Protein AF-A0A2A2JTV3-F1 (afdb_monomer)

InterPro domains:
  IPR005828 Major facilitator, sugar transporter-like [PF00083] (13-188)
  IPR020846 Major facilitator superfamily domain [PS50850] (1-181)
  IPR036259 MFS transporter superfamily [G3DSA:1.20.1250.20] (1-193)
  IPR036259 MFS transporter superfamily [SSF103473] (5-185)
  IPR045263 Glucose transporter GLUT [PTHR23503] (5-207)

Structure (mmCIF, N/CA/C/O backbone):
data_AF-A0A2A2JTV3-F1
#
_entry.id   AF-A0A2A2JTV3-F1
#
loop_
_atom_site.group_PDB
_atom_site.id
_atom_site.type_symbol
_atom_site.label_atom_id
_atom_site.label_alt_id
_atom_site.label_comp_id
_atom_site.label_asym_id
_atom_site.label_entity_id
_atom_site.label_seq_id
_atom_site.pdbx_PDB_ins_code
_atom_site.Cartn_x
_atom_site.Cartn_y
_atom_site.Cartn_z
_atom_site.occupancy
_atom_site.B_iso_or_equiv
_atom_site.auth_seq_id
_atom_site.auth_comp_id
_atom_site.auth_asym_id
_atom_site.auth_atom_id
_atom_site.pdbx_PDB_model_num
ATOM 1 N N . MET A 1 1 ? -4.886 -5.685 13.246 1.00 52.09 1 MET A N 1
ATOM 2 C CA . MET A 1 1 ? -5.508 -6.236 12.019 1.00 52.09 1 MET A CA 1
ATOM 3 C C . MET A 1 1 ? -5.409 -5.276 10.839 1.00 52.09 1 MET A C 1
ATOM 5 O O . MET A 1 1 ? -4.861 -5.674 9.825 1.00 52.09 1 MET A O 1
ATOM 9 N N . THR A 1 2 ? -5.840 -4.019 10.957 1.00 54.47 2 THR A N 1
ATOM 10 C CA . THR A 1 2 ? -5.788 -3.026 9.861 1.00 54.47 2 THR A CA 1
ATOM 11 C C . THR A 1 2 ? -4.372 -2.683 9.393 1.00 54.47 2 THR A C 1
ATOM 13 O O . THR A 1 2 ? -4.152 -2.481 8.206 1.00 54.47 2 THR A O 1
ATOM 16 N N . LEU A 1 3 ? -3.396 -2.697 10.306 1.00 59.09 3 LEU A N 1
ATOM 17 C CA . LEU A 1 3 ? -1.988 -2.433 9.990 1.00 59.09 3 LEU A CA 1
ATOM 18 C C . LEU A 1 3 ? -1.381 -3.454 9.016 1.00 59.09 3 LEU A C 1
ATOM 20 O O . LEU A 1 3 ? -0.527 -3.101 8.219 1.00 59.09 3 LEU A O 1
ATOM 24 N N . HIS A 1 4 ? -1.870 -4.697 8.974 1.00 60.06 4 HIS A N 1
ATOM 25 C CA . HIS A 1 4 ? -1.317 -5.659 8.018 1.00 60.06 4 HIS A CA 1
ATOM 26 C C . HIS A 1 4 ? -1.606 -5.294 6.550 1.00 60.06 4 HIS A C 1
ATOM 28 O O . HIS A 1 4 ? -0.873 -5.714 5.660 1.00 60.06 4 HIS A O 1
ATOM 34 N N . VAL A 1 5 ? -2.636 -4.483 6.284 1.00 59.53 5 VAL A N 1
ATOM 35 C CA . VAL A 1 5 ? -2.951 -3.999 4.929 1.00 59.53 5 VAL A CA 1
ATOM 36 C C . VAL A 1 5 ? -1.922 -2.965 4.455 1.00 59.53 5 VAL A C 1
ATOM 38 O O . VAL A 1 5 ? -1.716 -2.815 3.255 1.00 59.53 5 VAL A O 1
ATOM 41 N N . THR A 1 6 ? -1.234 -2.284 5.377 1.00 66.94 6 THR A N 1
ATOM 42 C CA . THR A 1 6 ? -0.212 -1.278 5.052 1.00 66.94 6 THR A CA 1
ATOM 43 C C . THR A 1 6 ? 1.193 -1.866 4.918 1.00 66.94 6 THR A C 1
ATOM 45 O O . THR A 1 6 ? 2.102 -1.173 4.466 1.00 66.94 6 THR A O 1
ATOM 48 N N . LEU A 1 7 ? 1.381 -3.154 5.234 1.00 70.31 7 LEU A N 1
ATOM 49 C CA . LEU A 1 7 ? 2.679 -3.838 5.141 1.00 70.31 7 LEU A CA 1
ATOM 50 C C . LEU A 1 7 ? 3.262 -3.824 3.729 1.00 70.31 7 LEU A C 1
ATOM 52 O O . LEU A 1 7 ? 4.476 -3.733 3.566 1.00 70.31 7 LEU A O 1
ATOM 56 N N . SER A 1 8 ? 2.403 -3.893 2.712 1.00 68.75 8 SER A N 1
ATOM 57 C CA . SER A 1 8 ? 2.809 -3.876 1.307 1.00 68.75 8 SER A CA 1
ATOM 58 C C . SER A 1 8 ? 3.329 -2.515 0.844 1.00 68.75 8 SER A C 1
ATOM 60 O O . SER A 1 8 ? 4.021 -2.455 -0.167 1.00 68.75 8 SER A O 1
ATOM 62 N N . LEU A 1 9 ? 3.060 -1.432 1.583 1.00 78.25 9 LEU A N 1
ATOM 63 C CA . LEU A 1 9 ? 3.454 -0.078 1.200 1.00 78.25 9 LEU A CA 1
ATOM 64 C C . LEU A 1 9 ? 4.974 0.074 1.119 1.00 78.25 9 LEU A C 1
ATOM 66 O O . LEU A 1 9 ? 5.491 0.508 0.096 1.00 78.25 9 LEU A O 1
ATOM 70 N N . TRP A 1 10 ? 5.682 -0.246 2.205 1.00 82.69 10 TRP A N 1
ATOM 71 C CA . TRP A 1 10 ? 7.110 0.053 2.323 1.00 82.69 10 TRP A CA 1
ATOM 72 C C . TRP A 1 10 ? 7.956 -0.664 1.266 1.00 82.69 10 TRP A C 1
ATOM 74 O O . TRP A 1 10 ? 8.719 0.019 0.582 1.00 82.69 10 TRP A O 1
ATOM 84 N N . PRO A 1 11 ? 7.797 -1.986 1.046 1.00 80.56 11 PRO A N 1
ATOM 85 C CA . PRO A 1 11 ? 8.539 -2.675 -0.004 1.00 80.56 11 PRO A CA 1
ATOM 86 C C . PRO A 1 11 ? 8.205 -2.131 -1.397 1.00 80.56 11 PRO A C 1
ATOM 88 O O . PRO A 1 11 ? 9.102 -1.958 -2.214 1.00 80.56 11 PRO A O 1
ATOM 91 N N . MET A 1 12 ? 6.931 -1.822 -1.664 1.00 82.50 12 MET A N 1
ATOM 92 C CA . MET A 1 12 ? 6.496 -1.305 -2.965 1.00 82.50 12 MET A CA 1
ATOM 93 C C . MET A 1 12 ? 7.005 0.111 -3.235 1.00 82.50 12 MET A C 1
ATOM 95 O O . MET A 1 12 ? 7.408 0.397 -4.355 1.00 82.50 12 MET A O 1
ATOM 99 N N . LEU A 1 13 ? 7.049 0.985 -2.226 1.00 85.62 13 LEU A N 1
ATOM 100 C CA . LEU A 1 13 ? 7.626 2.321 -2.363 1.00 85.62 13 LEU A CA 1
ATOM 101 C C . LEU A 1 13 ? 9.142 2.259 -2.567 1.00 85.62 13 LEU A C 1
ATOM 103 O O . LEU A 1 13 ? 9.643 2.879 -3.503 1.00 85.62 13 LEU A O 1
ATOM 107 N N . TYR A 1 14 ? 9.866 1.492 -1.743 1.00 85.75 14 TYR A N 1
ATOM 108 C CA . TYR A 1 14 ? 11.328 1.406 -1.832 1.00 85.75 14 TYR A CA 1
ATOM 109 C C . TYR A 1 14 ? 11.817 0.729 -3.111 1.00 85.75 14 TYR A C 1
ATOM 111 O O . TYR A 1 14 ? 12.822 1.156 -3.674 1.00 85.75 14 TYR A O 1
ATOM 119 N N . TYR A 1 15 ? 11.109 -0.295 -3.588 1.00 84.69 15 TYR A N 1
ATOM 120 C CA . TYR A 1 15 ? 11.485 -1.034 -4.794 1.00 84.69 15 TYR A CA 1
ATOM 121 C C . TYR A 1 15 ? 10.676 -0.641 -6.031 1.00 84.69 15 TYR A C 1
ATOM 123 O O . TYR A 1 15 ? 10.805 -1.298 -7.057 1.00 84.69 15 TYR A O 1
ATOM 131 N N . SER A 1 16 ? 9.885 0.435 -5.979 1.00 85.25 16 SER A N 1
ATOM 132 C CA . SER A 1 16 ? 9.085 0.926 -7.115 1.00 85.25 16 SER A CA 1
ATOM 133 C C . SER A 1 16 ? 9.918 1.090 -8.390 1.00 85.25 16 SER A C 1
ATOM 135 O O . SER A 1 16 ? 9.572 0.527 -9.428 1.00 85.25 16 SER A O 1
ATOM 137 N N . THR A 1 17 ? 11.059 1.779 -8.299 1.00 86.25 17 THR A N 1
ATOM 138 C CA . THR A 1 17 ? 11.982 1.971 -9.426 1.00 86.25 17 THR A CA 1
ATOM 139 C C . THR A 1 17 ? 12.556 0.646 -9.922 1.00 86.25 17 THR A C 1
ATOM 141 O O . THR A 1 17 ? 12.541 0.392 -11.120 1.00 86.25 17 THR A O 1
ATOM 144 N N . GLU A 1 18 ? 12.984 -0.240 -9.019 1.00 84.94 18 GLU A N 1
ATOM 145 C CA . GLU A 1 18 ? 13.521 -1.557 -9.388 1.00 84.94 18 GLU A CA 1
ATOM 146 C C . GLU A 1 18 ? 12.458 -2.421 -10.083 1.00 84.94 18 GLU A C 1
ATOM 148 O O . GLU A 1 18 ? 12.746 -3.077 -11.081 1.00 84.94 18 GLU A O 1
ATOM 153 N N . PHE A 1 19 ? 11.208 -2.393 -9.613 1.00 83.81 19 PHE A N 1
ATOM 154 C CA . PHE A 1 19 ? 10.103 -3.109 -10.246 1.00 83.81 19 PHE A CA 1
ATOM 155 C C . PHE A 1 19 ? 9.808 -2.593 -11.656 1.00 83.81 19 PHE A C 1
ATOM 157 O O . PHE A 1 19 ? 9.513 -3.397 -12.541 1.00 83.81 19 PHE A O 1
ATOM 164 N N . LEU A 1 20 ? 9.916 -1.282 -11.886 1.00 83.31 20 LEU A N 1
ATOM 165 C CA . LEU A 1 20 ? 9.772 -0.688 -13.216 1.00 83.31 20 LEU A CA 1
ATOM 166 C C . LEU A 1 20 ? 10.969 -1.024 -14.118 1.00 83.31 20 LEU A C 1
ATOM 168 O O . LEU A 1 20 ? 10.766 -1.440 -15.257 1.00 83.31 20 LEU A O 1
ATOM 172 N N . THR A 1 21 ? 12.202 -0.948 -13.614 1.00 84.19 21 THR A N 1
ATOM 173 C CA . THR A 1 21 ? 13.408 -1.348 -14.359 1.00 84.19 21 THR A CA 1
ATOM 174 C C . THR A 1 21 ? 13.345 -2.823 -14.771 1.00 84.19 21 THR A C 1
ATOM 176 O O . THR A 1 21 ? 13.632 -3.181 -15.913 1.00 84.19 21 THR A O 1
ATOM 179 N N . ARG A 1 22 ? 12.884 -3.699 -13.873 1.00 80.06 22 ARG A N 1
ATOM 180 C CA . ARG A 1 22 ? 12.659 -5.131 -14.146 1.00 80.06 22 ARG A CA 1
ATOM 181 C C . ARG A 1 22 ? 11.477 -5.388 -15.084 1.00 80.06 22 ARG A C 1
ATOM 183 O O . ARG A 1 22 ? 11.418 -6.441 -15.718 1.00 80.06 22 ARG A O 1
ATOM 190 N N . ALA A 1 23 ? 10.567 -4.425 -15.210 1.00 77.12 23 ALA A N 1
ATOM 191 C CA . ALA A 1 23 ? 9.534 -4.387 -16.239 1.00 77.12 23 ALA A CA 1
ATOM 192 C C . ALA A 1 23 ? 10.057 -3.860 -17.596 1.00 77.12 23 ALA A C 1
ATOM 194 O O . ALA A 1 23 ? 9.267 -3.448 -18.446 1.00 77.12 23 ALA A O 1
ATOM 195 N N . ASN A 1 24 ? 11.383 -3.875 -17.809 1.00 79.69 24 ASN A N 1
ATOM 196 C CA . ASN A 1 24 ? 12.039 -3.517 -19.069 1.00 79.69 24 ASN A CA 1
ATOM 197 C C . ASN A 1 24 ? 11.743 -2.060 -19.494 1.00 79.69 24 ASN A C 1
ATOM 199 O O . ASN A 1 24 ? 11.579 -1.737 -20.675 1.00 79.69 24 ASN A O 1
ATOM 203 N N . ILE A 1 25 ? 11.661 -1.184 -18.487 1.00 79.62 25 ILE A N 1
ATOM 204 C CA . ILE A 1 25 ? 11.611 0.276 -18.610 1.00 79.62 25 ILE A CA 1
ATOM 205 C C . ILE A 1 25 ? 13.027 0.811 -18.358 1.00 79.62 25 ILE A C 1
ATOM 207 O O . ILE A 1 25 ? 13.766 0.270 -17.536 1.00 79.62 25 ILE A O 1
ATOM 211 N N . SER A 1 26 ? 13.432 1.864 -19.073 1.00 86.00 26 SER A N 1
ATOM 212 C CA . SER A 1 26 ? 14.744 2.483 -18.853 1.00 86.00 26 SER A CA 1
ATOM 213 C C . SER A 1 26 ? 14.839 3.098 -17.453 1.00 86.00 26 SER A C 1
ATOM 215 O O . SER A 1 26 ? 13.852 3.624 -16.942 1.00 86.00 26 SER A O 1
ATOM 217 N N . ASN A 1 27 ? 16.030 3.076 -16.846 1.00 85.31 27 ASN A N 1
ATOM 218 C CA . ASN A 1 27 ? 16.236 3.591 -15.485 1.00 85.31 27 ASN A CA 1
ATOM 219 C C . ASN A 1 27 ? 15.792 5.054 -15.332 1.00 85.31 27 ASN A C 1
ATOM 221 O O . ASN A 1 27 ? 15.080 5.374 -14.387 1.00 85.31 27 ASN A O 1
ATOM 225 N N . GLU A 1 28 ? 16.108 5.917 -16.304 1.00 87.12 28 GLU A N 1
ATOM 226 C CA . GLU A 1 28 ? 15.680 7.325 -16.281 1.00 87.12 28 GLU A CA 1
ATOM 227 C C . GLU A 1 28 ? 14.151 7.469 -16.277 1.00 87.12 28 GLU A C 1
ATOM 229 O O . GLU A 1 28 ? 13.589 8.287 -15.549 1.00 87.12 28 GLU A O 1
ATOM 234 N N . THR A 1 29 ? 13.452 6.643 -17.064 1.00 85.38 29 THR A N 1
ATOM 235 C CA . THR A 1 29 ? 11.984 6.673 -17.103 1.00 85.38 29 THR A CA 1
ATOM 236 C C . THR A 1 29 ? 11.394 6.060 -15.835 1.00 85.38 29 THR A C 1
ATOM 238 O O . THR A 1 29 ? 10.410 6.576 -15.317 1.00 85.38 29 THR A O 1
ATOM 241 N N . ALA A 1 30 ? 11.993 4.996 -15.298 1.00 86.69 30 ALA A N 1
ATOM 242 C CA . ALA A 1 30 ? 11.557 4.365 -14.057 1.00 86.69 30 ALA A CA 1
ATOM 243 C C . ALA A 1 30 ? 11.646 5.334 -12.866 1.00 86.69 30 ALA A C 1
ATOM 245 O O . ALA A 1 30 ? 10.676 5.477 -12.125 1.00 86.69 30 ALA A O 1
ATOM 246 N N . GLU A 1 31 ? 12.759 6.058 -12.722 1.00 88.88 31 GLU A N 1
ATOM 247 C CA . GLU A 1 31 ? 12.941 7.069 -11.674 1.00 88.88 31 GLU A CA 1
ATOM 248 C C . GLU A 1 31 ? 11.937 8.219 -11.804 1.00 88.88 31 GLU A C 1
ATOM 250 O O . GLU A 1 31 ? 11.308 8.619 -10.818 1.00 88.88 31 GLU A O 1
ATOM 255 N N . LEU A 1 32 ? 11.728 8.717 -13.028 1.00 90.69 32 LEU A N 1
ATOM 256 C CA . LEU A 1 32 ? 10.738 9.758 -13.294 1.00 90.69 32 LEU A CA 1
ATOM 257 C C . LEU A 1 32 ? 9.329 9.298 -12.898 1.00 90.69 32 LEU A C 1
ATOM 259 O O . LEU A 1 32 ? 8.603 10.035 -12.233 1.00 90.69 32 LEU A O 1
ATOM 263 N N . MET A 1 33 ? 8.947 8.073 -13.264 1.00 89.19 33 MET A N 1
ATOM 264 C CA . MET A 1 33 ? 7.624 7.527 -12.957 1.00 89.19 33 MET A CA 1
ATOM 265 C C . MET A 1 33 ? 7.432 7.271 -11.459 1.00 89.19 33 MET A C 1
ATOM 267 O O . MET A 1 33 ? 6.353 7.553 -10.937 1.00 89.19 33 MET A O 1
ATOM 271 N N . SER A 1 34 ? 8.468 6.825 -10.742 1.00 88.62 34 SER A N 1
ATOM 272 C CA . SER A 1 34 ? 8.439 6.714 -9.277 1.00 88.62 34 SER A CA 1
ATOM 273 C C . SER A 1 34 ? 8.222 8.078 -8.609 1.00 88.62 34 SER A C 1
ATOM 275 O O . SER A 1 34 ? 7.397 8.202 -7.701 1.00 88.62 34 SER A O 1
ATOM 277 N N . ASN A 1 35 ? 8.881 9.133 -9.099 1.00 89.75 35 ASN A N 1
ATOM 278 C CA . ASN A 1 35 ? 8.676 10.497 -8.604 1.00 89.75 35 ASN A CA 1
ATOM 279 C C . ASN A 1 35 ? 7.256 11.009 -8.895 1.00 89.75 35 ASN A C 1
ATOM 281 O O . ASN A 1 35 ? 6.610 11.586 -8.017 1.00 89.75 35 ASN A O 1
ATOM 285 N N . VAL A 1 36 ? 6.739 10.755 -10.102 1.00 92.50 36 VAL A N 1
ATOM 286 C CA . VAL A 1 36 ? 5.358 11.095 -10.480 1.00 92.50 36 VAL A CA 1
ATOM 287 C C . VAL A 1 36 ? 4.359 10.371 -9.580 1.00 92.50 36 VAL A C 1
ATOM 289 O O . VAL A 1 36 ? 3.436 11.004 -9.070 1.00 92.50 36 VAL A O 1
ATOM 292 N N . MET A 1 37 ? 4.557 9.077 -9.321 1.00 91.25 37 MET A N 1
ATOM 293 C CA . MET A 1 37 ? 3.714 8.304 -8.408 1.00 91.25 37 MET A CA 1
ATOM 294 C C . MET A 1 37 ? 3.662 8.953 -7.021 1.00 91.25 37 MET A C 1
ATOM 296 O O . MET A 1 37 ? 2.569 9.127 -6.481 1.00 91.25 37 MET A O 1
ATOM 300 N N . LEU A 1 38 ? 4.806 9.338 -6.447 1.00 90.19 38 LEU A N 1
ATOM 301 C CA . LEU A 1 38 ? 4.863 9.985 -5.130 1.00 90.19 38 LEU A CA 1
ATOM 302 C C . LEU A 1 38 ? 4.138 11.336 -5.117 1.00 90.19 38 LEU A C 1
ATOM 304 O O . LEU A 1 38 ? 3.400 11.637 -4.175 1.00 90.19 38 LEU A O 1
ATOM 308 N N . PHE A 1 39 ? 4.297 12.132 -6.174 1.00 92.56 39 PHE A N 1
ATOM 309 C CA . PHE A 1 39 ? 3.633 13.427 -6.303 1.00 92.56 39 PHE A CA 1
ATOM 310 C C . PHE A 1 39 ? 2.108 13.276 -6.400 1.00 92.56 39 PHE A C 1
ATOM 312 O O . PHE A 1 39 ? 1.358 13.894 -5.641 1.00 92.56 39 PHE A O 1
ATOM 319 N N . VAL A 1 40 ? 1.645 12.381 -7.275 1.00 92.38 40 VAL A N 1
ATOM 320 C CA . VAL A 1 40 ? 0.223 12.070 -7.462 1.00 92.38 40 VAL A CA 1
ATOM 321 C C . VAL A 1 40 ? -0.381 11.484 -6.183 1.00 92.38 40 VAL A C 1
ATOM 323 O O . VAL A 1 40 ? -1.482 11.867 -5.785 1.00 92.38 40 VAL A O 1
ATOM 326 N N . SER A 1 41 ? 0.348 10.606 -5.494 1.00 89.50 41 SER A N 1
ATOM 327 C CA . SER A 1 41 ? -0.077 10.019 -4.218 1.00 89.50 41 SER A CA 1
ATOM 328 C C . SER A 1 41 ? -0.197 11.083 -3.125 1.00 89.50 41 SER A C 1
ATOM 330 O O . SER A 1 41 ? -1.148 11.056 -2.351 1.00 89.50 41 SER A O 1
ATOM 332 N N . SER A 1 42 ? 0.708 12.064 -3.091 1.00 89.94 42 SER A N 1
ATOM 333 C CA . SER A 1 42 ? 0.653 13.176 -2.132 1.00 89.94 42 SER A CA 1
ATOM 334 C C . SER A 1 42 ? -0.569 14.066 -2.363 1.00 89.94 42 SER A C 1
ATOM 336 O O . SER A 1 42 ? -1.294 14.386 -1.421 1.00 89.94 42 SER A O 1
ATOM 338 N N . PHE A 1 43 ? -0.853 14.409 -3.622 1.00 91.69 43 PHE A N 1
ATOM 339 C CA . PHE A 1 43 ? -2.053 15.168 -3.981 1.00 91.69 43 PHE A CA 1
ATOM 340 C C . PHE A 1 43 ? -3.339 14.383 -3.685 1.00 91.69 43 PHE A C 1
ATOM 342 O O . PHE A 1 43 ? -4.321 14.930 -3.184 1.00 91.69 43 PHE A O 1
ATOM 349 N N . SER A 1 44 ? -3.312 13.071 -3.918 1.00 88.62 44 SER A N 1
ATOM 350 C CA . SER A 1 44 ? -4.432 12.175 -3.624 1.00 88.62 44 SER A CA 1
ATOM 351 C C . SER A 1 44 ? -4.745 12.100 -2.130 1.00 88.62 44 SER A C 1
ATOM 353 O O . SER A 1 44 ? -5.913 12.000 -1.771 1.00 88.62 44 SER A O 1
ATOM 355 N N . THR A 1 45 ? -3.747 12.213 -1.249 1.00 87.69 45 THR A N 1
ATOM 356 C CA . THR A 1 45 ? -3.972 12.302 0.204 1.00 87.69 45 THR A CA 1
ATOM 357 C C . THR A 1 45 ? -4.741 13.570 0.585 1.00 87.69 45 THR A C 1
ATOM 359 O O . THR A 1 45 ? -5.632 13.514 1.433 1.00 87.69 45 THR A O 1
ATOM 362 N N . LEU A 1 46 ? -4.446 14.709 -0.059 1.00 88.88 46 LEU A N 1
ATOM 363 C CA . LEU A 1 46 ? -5.172 15.966 0.173 1.00 88.88 46 LEU A CA 1
ATOM 364 C C . LEU A 1 46 ? -6.643 15.838 -0.234 1.00 88.88 46 LEU A C 1
ATOM 366 O O . LEU A 1 46 ? -7.529 16.235 0.518 1.00 88.88 46 LEU A O 1
ATOM 370 N N . LEU A 1 47 ? -6.910 15.230 -1.392 1.00 86.56 47 LEU A N 1
ATOM 371 C CA . LEU A 1 47 ? -8.275 14.932 -1.835 1.00 86.56 47 LEU A CA 1
ATOM 372 C C . LEU A 1 47 ? -8.962 13.911 -0.918 1.00 86.56 47 LEU A C 1
ATOM 374 O O . LEU A 1 47 ? -10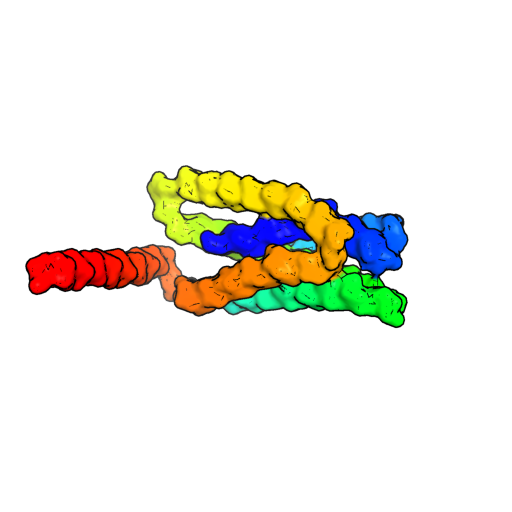.145 14.048 -0.605 1.00 86.56 47 LEU A O 1
ATOM 378 N N . GLY A 1 48 ? -8.207 12.914 -0.456 1.00 84.00 48 GLY A N 1
ATOM 379 C CA . GLY A 1 48 ? -8.662 11.884 0.468 1.00 84.00 48 GLY A CA 1
ATOM 380 C C . GLY A 1 48 ? -9.236 12.462 1.755 1.00 84.00 48 GLY A C 1
ATOM 381 O O . GLY A 1 48 ? -10.282 12.002 2.203 1.00 84.00 48 GLY A O 1
ATOM 382 N N . MET A 1 49 ? -8.631 13.525 2.294 1.00 82.88 49 MET A N 1
ATOM 383 C CA . MET A 1 49 ? -9.122 14.202 3.501 1.00 82.88 49 MET A CA 1
ATOM 384 C C . MET A 1 49 ? -10.595 14.628 3.372 1.00 82.88 49 MET A C 1
ATOM 386 O O . MET A 1 49 ? -11.394 14.323 4.252 1.00 82.88 49 MET A O 1
ATOM 390 N N . PHE A 1 50 ? -10.982 15.233 2.247 1.00 83.12 50 PHE A N 1
ATOM 391 C CA . PHE A 1 50 ? -12.368 15.659 2.004 1.00 83.12 50 PHE A CA 1
ATOM 392 C C . PHE A 1 50 ? -13.320 14.479 1.747 1.00 83.12 50 PHE A C 1
ATOM 394 O O . PHE A 1 50 ? -14.481 14.480 2.167 1.00 83.12 50 PHE A O 1
ATOM 401 N N . ILE A 1 51 ? -12.833 13.448 1.052 1.00 82.69 51 ILE A N 1
ATOM 402 C CA . ILE A 1 51 ? -13.621 12.257 0.701 1.00 82.69 51 ILE A CA 1
ATOM 403 C C . ILE A 1 51 ? -13.938 11.420 1.948 1.00 82.69 51 ILE A C 1
ATOM 405 O O . ILE A 1 51 ? -15.050 10.901 2.080 1.00 82.69 51 ILE A O 1
ATOM 409 N N . VAL A 1 52 ? -12.984 11.313 2.877 1.00 77.56 52 VAL A N 1
ATOM 410 C CA . VAL A 1 52 ? -13.116 10.555 4.131 1.00 77.56 52 VAL A CA 1
ATOM 411 C C . VAL A 1 52 ? -14.228 11.106 5.023 1.00 77.56 52 VAL A C 1
ATOM 413 O O . VAL A 1 52 ? -14.899 10.328 5.701 1.00 77.56 52 VAL A O 1
ATOM 416 N N . GLU A 1 53 ? -14.456 12.419 5.010 1.00 76.81 53 GLU A N 1
ATOM 417 C CA . GLU A 1 53 ? -15.536 13.050 5.779 1.00 76.81 53 GLU A CA 1
ATOM 418 C C . GLU A 1 53 ? -16.916 12.837 5.141 1.00 76.81 53 GLU A C 1
ATOM 420 O O . GLU A 1 53 ? -17.928 12.783 5.840 1.00 76.81 53 GLU A O 1
ATOM 425 N N . SER A 1 54 ? -16.961 12.665 3.818 1.00 76.62 54 SER A N 1
ATOM 426 C CA . SER A 1 54 ? -18.210 12.618 3.049 1.00 76.62 54 SER A CA 1
ATOM 427 C C . SER A 1 54 ? -18.777 11.203 2.868 1.00 76.62 54 SER A C 1
ATOM 429 O O . SER A 1 54 ? -19.985 11.039 2.676 1.00 76.62 54 SER A O 1
ATOM 431 N N . LEU A 1 55 ? -17.932 10.166 2.908 1.00 76.94 55 LEU A N 1
ATOM 432 C CA . LEU A 1 55 ? -18.321 8.781 2.619 1.00 76.94 55 LEU A CA 1
ATOM 433 C C . LEU A 1 55 ? -18.319 7.878 3.865 1.00 76.94 55 LEU A C 1
ATOM 435 O O . LEU A 1 55 ? -17.535 8.074 4.793 1.00 76.94 55 LEU A O 1
ATOM 439 N N . PRO A 1 56 ? -19.164 6.827 3.897 1.00 75.75 56 PRO A N 1
ATOM 440 C CA . PRO A 1 56 ? -19.117 5.842 4.968 1.00 75.75 56 PRO A CA 1
ATOM 441 C C . PRO A 1 56 ? -17.760 5.124 4.979 1.00 75.75 56 PRO A C 1
ATOM 443 O O . PRO A 1 56 ? -17.363 4.494 3.996 1.00 75.75 56 PRO A O 1
ATOM 446 N N . ARG A 1 57 ? -17.069 5.179 6.126 1.00 73.06 57 ARG A N 1
ATOM 447 C CA . ARG A 1 57 ? -15.698 4.666 6.318 1.00 73.06 57 ARG A CA 1
ATOM 448 C C . ARG A 1 57 ? -15.523 3.211 5.880 1.00 73.06 57 ARG A C 1
ATOM 450 O O . ARG A 1 57 ? -14.508 2.878 5.279 1.00 73.06 57 ARG A O 1
ATOM 457 N N . ARG A 1 58 ? -16.527 2.357 6.122 1.00 74.06 58 ARG A N 1
ATOM 458 C CA . ARG A 1 58 ? -16.532 0.944 5.700 1.00 74.06 58 ARG A CA 1
ATOM 459 C C . ARG A 1 58 ? -16.471 0.798 4.181 1.00 74.06 58 ARG A C 1
ATOM 461 O O . ARG A 1 58 ? -15.646 0.045 3.678 1.00 74.06 58 ARG A O 1
ATOM 468 N N . PHE A 1 59 ? -17.320 1.527 3.458 1.00 79.44 59 PHE A N 1
ATOM 469 C CA . PHE A 1 59 ? -17.343 1.491 1.996 1.00 79.44 59 PHE A CA 1
ATOM 470 C C . PHE A 1 59 ? -16.039 2.037 1.416 1.00 79.44 59 PHE A C 1
ATOM 472 O O . PHE A 1 59 ? -15.465 1.438 0.509 1.00 79.44 59 PHE A O 1
ATOM 479 N N . LEU A 1 60 ? -15.536 3.140 1.974 1.00 80.75 60 LEU A N 1
ATOM 480 C CA . LEU A 1 60 ? -14.309 3.773 1.508 1.00 80.75 60 LEU A CA 1
ATOM 481 C C . LEU A 1 60 ? -13.079 2.873 1.732 1.00 80.75 60 LEU A C 1
ATOM 483 O O . LEU A 1 60 ? -12.260 2.712 0.830 1.00 80.75 60 LEU A O 1
ATOM 487 N N . LEU A 1 61 ? -12.987 2.214 2.890 1.00 79.25 61 LEU A N 1
ATOM 488 C CA . LEU A 1 61 ? -11.917 1.259 3.185 1.00 79.25 61 LEU A CA 1
ATOM 489 C C . LEU A 1 61 ? -12.015 0.014 2.292 1.00 79.25 61 LEU A C 1
ATOM 491 O O . LEU A 1 61 ? -11.014 -0.395 1.714 1.00 79.25 61 LEU A O 1
ATOM 495 N N . LEU A 1 62 ? -13.208 -0.569 2.129 1.00 79.94 62 LEU A N 1
ATOM 496 C CA . LEU A 1 62 ? -13.382 -1.783 1.327 1.00 79.94 62 LEU A CA 1
ATOM 497 C C . LEU A 1 62 ? -13.116 -1.527 -0.164 1.00 79.94 62 LEU A C 1
ATOM 499 O O . LEU A 1 62 ? -12.409 -2.301 -0.802 1.00 79.94 62 LEU A O 1
ATOM 503 N N . SER A 1 63 ? -13.642 -0.428 -0.711 1.00 83.31 63 SER A N 1
ATOM 504 C CA . SER A 1 63 ? -13.439 -0.057 -2.117 1.00 83.31 63 SER A CA 1
ATOM 505 C C . SER A 1 63 ? -11.966 0.208 -2.420 1.00 83.31 63 SER A C 1
ATOM 507 O O . SER A 1 63 ? -11.423 -0.385 -3.348 1.00 83.31 63 SER A O 1
ATOM 509 N N . THR A 1 64 ? -11.284 1.017 -1.606 1.00 83.94 64 THR A N 1
ATOM 510 C CA . THR A 1 64 ? -9.855 1.296 -1.814 1.00 83.94 64 THR A CA 1
ATOM 511 C C . THR A 1 64 ? -8.971 0.077 -1.577 1.00 83.94 64 THR A C 1
ATOM 513 O O . THR A 1 64 ? -7.983 -0.087 -2.290 1.00 83.94 64 THR A O 1
ATOM 516 N N . ALA A 1 65 ? -9.339 -0.828 -0.664 1.00 81.50 65 ALA A N 1
ATOM 517 C CA . ALA A 1 65 ? -8.627 -2.090 -0.476 1.00 81.50 65 ALA A CA 1
ATOM 518 C C . ALA A 1 65 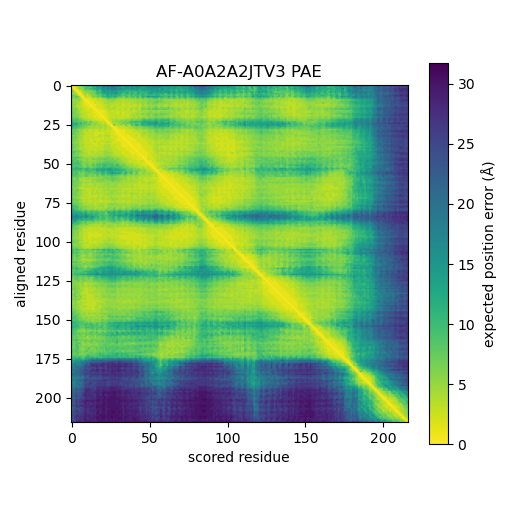? -8.750 -3.001 -1.706 1.00 81.50 65 ALA A C 1
ATOM 520 O O . ALA A 1 65 ? -7.750 -3.550 -2.165 1.00 81.50 65 ALA A O 1
ATOM 521 N N . VAL A 1 66 ? -9.954 -3.122 -2.279 1.00 85.12 66 VAL A N 1
ATOM 522 C CA . VAL A 1 66 ? -10.182 -3.894 -3.509 1.00 85.12 66 VAL A CA 1
ATOM 523 C C . VAL A 1 66 ? -9.392 -3.303 -4.673 1.00 85.12 66 VAL A C 1
ATOM 525 O O . VAL A 1 66 ? -8.700 -4.050 -5.361 1.00 85.12 66 VAL A O 1
ATOM 528 N N . VAL A 1 67 ? -9.425 -1.977 -4.854 1.00 87.19 67 VAL A N 1
ATOM 529 C CA . VAL A 1 67 ? -8.662 -1.305 -5.918 1.00 87.19 67 VAL A CA 1
ATOM 530 C C . VAL A 1 67 ? -7.156 -1.506 -5.728 1.00 87.19 67 VAL A C 1
ATOM 532 O O . VAL A 1 67 ? -6.440 -1.756 -6.699 1.00 87.19 67 VAL A O 1
ATOM 535 N N . ASN A 1 68 ? -6.660 -1.450 -4.490 1.00 85.56 68 ASN A N 1
ATOM 536 C CA . ASN A 1 68 ? -5.249 -1.683 -4.191 1.00 85.56 68 ASN A CA 1
ATOM 537 C C . ASN A 1 68 ? -4.826 -3.108 -4.591 1.00 85.56 68 ASN A C 1
ATOM 539 O O . ASN A 1 68 ? -3.894 -3.274 -5.377 1.00 85.56 68 ASN A O 1
ATOM 543 N N . VAL A 1 69 ? -5.577 -4.121 -4.146 1.00 84.38 69 VAL A N 1
ATOM 544 C CA . VAL A 1 69 ? -5.322 -5.530 -4.481 1.00 84.38 69 VAL A CA 1
ATOM 545 C C . VAL A 1 69 ? -5.401 -5.774 -5.985 1.00 84.38 69 VAL A C 1
ATOM 547 O O . VAL A 1 69 ? -4.512 -6.416 -6.546 1.00 84.38 69 VAL A O 1
ATOM 550 N N . SER A 1 70 ? -6.425 -5.239 -6.657 1.00 86.25 70 SER A N 1
ATOM 551 C CA . SER A 1 70 ? -6.546 -5.387 -8.107 1.00 86.25 70 SER A CA 1
ATOM 552 C C . SER A 1 70 ? -5.382 -4.727 -8.838 1.00 86.25 70 SER A C 1
ATOM 554 O O . SER A 1 70 ? -4.878 -5.294 -9.799 1.00 86.25 70 SER A O 1
ATOM 556 N N . SER A 1 71 ? -4.907 -3.571 -8.367 1.00 86.62 71 SER A N 1
ATOM 557 C CA . SER A 1 71 ? -3.792 -2.851 -8.996 1.00 86.62 71 SER A CA 1
ATOM 558 C C . SER A 1 71 ? -2.483 -3.634 -8.901 1.00 86.62 71 SER A C 1
ATOM 560 O O . SER A 1 71 ? -1.776 -3.756 -9.898 1.00 86.62 71 SER A O 1
ATOM 562 N N . VAL A 1 72 ? -2.187 -4.244 -7.747 1.00 84.50 72 VAL A N 1
ATOM 563 C CA . VAL A 1 72 ? -1.013 -5.125 -7.588 1.00 84.50 72 VAL A CA 1
ATOM 564 C C . VAL A 1 72 ? -1.129 -6.370 -8.470 1.00 84.50 72 VAL A C 1
ATOM 566 O O . VAL A 1 72 ? -0.149 -6.795 -9.082 1.00 84.50 72 VAL A O 1
ATOM 569 N N . LEU A 1 73 ? -2.330 -6.941 -8.574 1.00 86.12 73 LEU A N 1
ATOM 570 C CA . LEU A 1 73 ? -2.584 -8.096 -9.430 1.00 86.12 73 LEU A CA 1
ATOM 571 C C . LEU A 1 73 ? -2.378 -7.752 -10.912 1.00 86.12 73 LEU A C 1
ATOM 573 O O . LEU A 1 73 ? -1.672 -8.478 -11.608 1.00 86.12 73 LEU A O 1
ATOM 577 N N . PHE A 1 74 ? -2.913 -6.622 -11.382 1.00 86.62 74 PHE A N 1
ATOM 578 C CA . PHE A 1 74 ? -2.676 -6.132 -12.742 1.00 86.62 74 PHE A CA 1
ATOM 579 C C . PHE A 1 74 ? -1.197 -5.838 -12.994 1.00 86.62 74 PHE A C 1
ATOM 581 O O . PHE A 1 74 ? -0.679 -6.236 -14.034 1.00 86.62 74 PHE A O 1
ATOM 588 N N . PHE A 1 75 ? -0.498 -5.220 -12.038 1.00 85.69 75 PHE A N 1
ATOM 589 C CA . PHE A 1 75 ? 0.942 -4.988 -12.135 1.00 85.69 75 PHE A CA 1
ATOM 590 C C . PHE A 1 75 ? 1.713 -6.299 -12.333 1.00 85.69 75 PHE A C 1
ATOM 592 O O . PHE A 1 75 ? 2.523 -6.407 -13.250 1.00 85.69 75 PHE A O 1
ATOM 599 N N . SER A 1 76 ? 1.434 -7.317 -11.515 1.00 84.06 76 SER A N 1
ATOM 600 C CA . SER A 1 76 ? 2.103 -8.616 -11.620 1.00 84.06 76 SER A CA 1
ATOM 601 C C . SER A 1 76 ? 1.784 -9.335 -12.937 1.00 84.06 76 SER A C 1
ATOM 603 O O . SER A 1 76 ? 2.688 -9.889 -13.564 1.00 84.06 76 SER A O 1
ATOM 605 N N . LEU A 1 77 ? 0.532 -9.269 -13.410 1.00 83.00 77 LEU A N 1
ATOM 606 C CA . LEU A 1 77 ? 0.139 -9.826 -14.707 1.00 83.00 77 LEU A CA 1
ATOM 607 C C . LEU A 1 77 ? 0.856 -9.126 -15.866 1.00 83.00 77 LEU A C 1
ATOM 609 O O . LEU A 1 77 ? 1.448 -9.796 -16.710 1.00 83.00 77 LEU 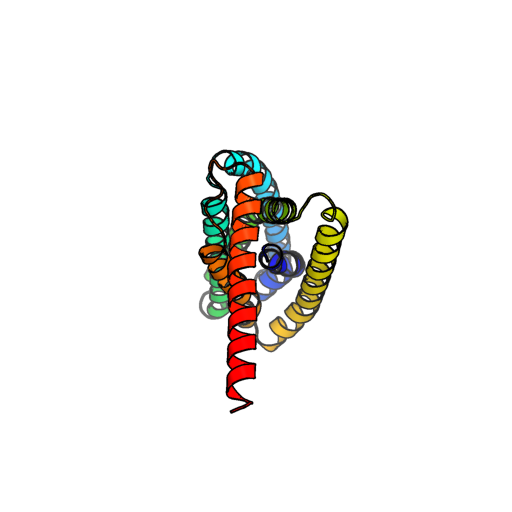A O 1
ATOM 613 N N . PHE A 1 78 ? 0.859 -7.792 -15.903 1.00 83.69 78 PHE A N 1
ATOM 614 C CA . PHE A 1 78 ? 1.553 -7.041 -16.950 1.00 83.69 78 PHE A CA 1
ATOM 615 C C . PHE A 1 78 ? 3.065 -7.277 -16.913 1.00 83.69 78 PHE A C 1
ATOM 617 O O . PHE A 1 78 ? 3.672 -7.495 -17.960 1.00 83.69 78 PHE A O 1
ATOM 624 N N . ALA A 1 79 ? 3.662 -7.357 -15.723 1.00 79.75 79 ALA A N 1
ATOM 625 C CA . ALA A 1 79 ? 5.074 -7.682 -15.550 1.00 79.75 79 ALA A CA 1
ATOM 626 C C . ALA A 1 79 ? 5.423 -9.138 -15.919 1.00 79.75 79 ALA A C 1
ATOM 628 O O . ALA A 1 79 ? 6.592 -9.434 -16.164 1.00 79.75 79 ALA A O 1
ATOM 629 N N . HIS A 1 80 ? 4.448 -10.050 -15.985 1.00 79.62 80 HIS A N 1
ATOM 630 C CA . HIS A 1 80 ? 4.645 -11.405 -16.506 1.00 79.62 80 HIS A CA 1
ATOM 631 C C . HIS A 1 80 ? 4.498 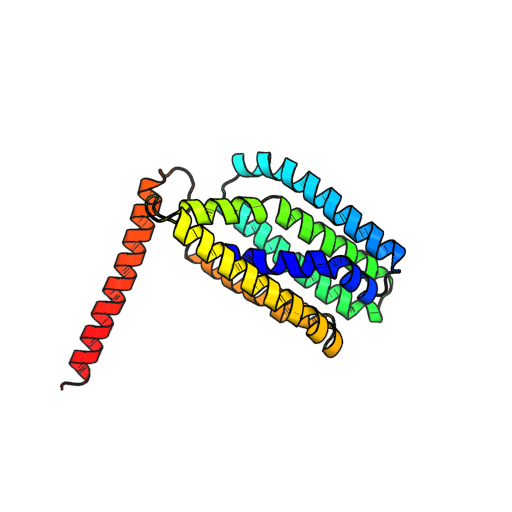-11.455 -18.035 1.00 79.62 80 HIS A C 1
ATOM 633 O O . HIS A 1 80 ? 5.350 -12.009 -18.727 1.00 79.62 80 HIS A O 1
ATOM 639 N N . PHE A 1 81 ? 3.450 -10.828 -18.576 1.00 77.50 81 PHE A N 1
ATOM 640 C CA . PHE A 1 81 ? 3.156 -10.829 -20.013 1.00 77.50 81 PHE A CA 1
ATOM 641 C C . PHE A 1 81 ? 3.996 -9.839 -20.833 1.00 77.50 81 PHE A C 1
ATOM 643 O O . PHE A 1 81 ? 3.975 -9.907 -22.062 1.00 77.50 81 PHE A O 1
ATOM 650 N N . GLN A 1 82 ? 4.778 -8.962 -20.195 1.00 69.62 82 GLN A N 1
ATOM 651 C CA . GLN A 1 82 ? 5.652 -7.993 -20.873 1.00 69.62 82 GLN A CA 1
ATOM 652 C C . GLN A 1 82 ? 6.610 -8.619 -21.899 1.00 69.62 82 GLN A C 1
ATOM 654 O O . GLN A 1 82 ? 6.989 -7.952 -22.854 1.00 69.62 82 GLN A O 1
ATOM 659 N N . TYR A 1 83 ? 7.003 -9.888 -21.721 1.00 65.25 83 TYR A N 1
ATOM 660 C CA . TYR A 1 83 ? 7.917 -10.566 -22.646 1.00 65.25 83 TYR A CA 1
ATOM 661 C C . TYR A 1 83 ? 7.249 -10.861 -23.994 1.00 65.25 83 TYR A C 1
ATOM 663 O O . TYR A 1 83 ? 7.920 -11.029 -25.006 1.00 65.25 83 TYR A O 1
ATOM 671 N N . LEU A 1 84 ? 5.916 -10.917 -24.008 1.00 63.91 84 LEU A N 1
ATOM 672 C CA . LEU A 1 84 ? 5.131 -11.165 -25.204 1.00 63.91 84 LEU A CA 1
ATOM 673 C C . LEU A 1 84 ? 4.855 -9.862 -25.973 1.00 63.91 84 LEU A C 1
ATOM 675 O O . LEU A 1 84 ? 4.894 -9.879 -27.201 1.00 63.91 84 LEU A O 1
ATOM 679 N N . TRP A 1 85 ? 4.521 -8.761 -25.285 1.00 69.81 85 TRP A N 1
ATOM 680 C CA . TRP A 1 85 ? 3.998 -7.528 -25.900 1.00 69.81 85 TRP A CA 1
ATOM 681 C C . TRP A 1 85 ? 4.619 -6.260 -25.268 1.00 69.81 85 TRP A C 1
ATOM 683 O O . TRP A 1 85 ? 4.307 -5.911 -24.129 1.00 69.81 85 TRP A O 1
ATOM 693 N N . ASP A 1 86 ? 5.420 -5.510 -26.039 1.00 69.56 86 ASP A N 1
ATOM 694 C CA . ASP A 1 86 ? 6.087 -4.257 -25.616 1.00 69.56 86 ASP A CA 1
ATOM 695 C C . ASP A 1 86 ? 5.163 -3.162 -25.024 1.00 69.56 86 ASP A C 1
ATOM 697 O O . ASP A 1 86 ? 5.570 -2.504 -24.061 1.00 69.56 86 ASP A O 1
ATOM 701 N N . PRO A 1 87 ? 3.915 -2.949 -25.501 1.00 76.56 87 PRO A N 1
ATOM 702 C CA . PRO A 1 87 ? 3.034 -1.916 -24.942 1.00 76.56 87 PRO A CA 1
ATOM 703 C C . PRO A 1 87 ? 2.594 -2.173 -23.493 1.00 76.56 87 PRO A C 1
ATOM 705 O O . PRO A 1 87 ? 2.134 -1.252 -22.818 1.00 76.56 87 PRO A O 1
ATOM 708 N N . LEU A 1 88 ? 2.731 -3.404 -22.984 1.00 77.44 88 LEU A N 1
ATOM 709 C CA . LEU A 1 88 ? 2.304 -3.757 -21.625 1.00 77.44 88 LEU A CA 1
ATOM 710 C C . LEU A 1 88 ? 3.135 -3.064 -20.535 1.00 77.44 88 LEU A C 1
ATOM 712 O O . LEU A 1 88 ? 2.660 -2.917 -19.408 1.00 77.44 88 LEU A O 1
ATOM 716 N N . LYS A 1 89 ? 4.321 -2.549 -20.878 1.00 77.12 89 LYS A N 1
ATOM 717 C CA . LYS A 1 89 ? 5.180 -1.753 -19.986 1.00 77.12 89 LYS A CA 1
ATOM 718 C C . LYS A 1 89 ? 4.466 -0.507 -19.454 1.00 77.12 89 LYS A C 1
ATOM 720 O O . LYS A 1 89 ? 4.584 -0.178 -18.275 1.00 77.12 89 LYS A O 1
ATOM 725 N N . TYR A 1 90 ? 3.655 0.147 -20.289 1.00 82.38 90 TYR A N 1
ATOM 726 C CA . TYR A 1 90 ? 2.841 1.294 -19.871 1.00 82.38 90 TYR A CA 1
ATOM 727 C C . TYR A 1 90 ? 1.723 0.887 -18.900 1.00 82.38 90 TYR A C 1
ATOM 729 O O . TYR A 1 90 ? 1.378 1.650 -17.999 1.00 82.38 90 TYR A O 1
ATOM 737 N N . GLY A 1 91 ? 1.203 -0.339 -19.028 1.00 84.12 91 GLY A N 1
ATOM 738 C CA . GLY A 1 91 ? 0.231 -0.909 -18.094 1.00 84.12 91 GLY A CA 1
ATOM 739 C C . GLY A 1 91 ? 0.798 -1.068 -16.681 1.00 84.12 91 GLY A C 1
ATOM 740 O O . GLY A 1 91 ? 0.111 -0.746 -15.712 1.00 84.12 91 GLY A O 1
ATOM 741 N N . CYS A 1 92 ? 2.066 -1.478 -16.554 1.00 83.94 92 CYS A N 1
ATOM 742 C CA . CYS A 1 92 ? 2.762 -1.555 -15.265 1.00 83.94 92 CYS A CA 1
ATOM 743 C C . CYS A 1 92 ? 2.848 -0.184 -14.576 1.00 83.94 92 CYS A C 1
ATOM 745 O O . CYS A 1 92 ? 2.561 -0.074 -13.385 1.00 83.94 92 CYS A O 1
ATOM 747 N N . ILE A 1 93 ? 3.186 0.869 -15.327 1.00 86.19 93 ILE A N 1
ATOM 748 C CA . ILE A 1 93 ? 3.281 2.240 -14.799 1.00 86.19 93 ILE A CA 1
ATOM 749 C C . ILE A 1 93 ? 1.919 2.702 -14.269 1.00 86.19 93 ILE A C 1
ATOM 751 O O . ILE A 1 93 ? 1.815 3.177 -13.139 1.00 86.19 93 ILE A O 1
ATOM 755 N N . ILE A 1 94 ? 0.861 2.525 -15.064 1.00 89.12 94 ILE A N 1
ATOM 756 C CA . ILE A 1 94 ? -0.495 2.944 -14.689 1.00 89.12 94 ILE A CA 1
ATOM 757 C C . ILE A 1 94 ? -0.972 2.182 -13.448 1.00 89.12 94 ILE A C 1
ATOM 759 O O . ILE A 1 94 ? -1.490 2.795 -12.515 1.00 89.12 94 ILE A O 1
ATOM 763 N N . ALA A 1 95 ? -0.759 0.864 -13.399 1.00 88.50 95 ALA A N 1
ATOM 764 C CA . ALA A 1 95 ? -1.136 0.043 -12.253 1.00 88.50 95 ALA A CA 1
ATOM 765 C C . ALA A 1 95 ? -0.426 0.492 -10.963 1.00 88.50 95 ALA A C 1
ATO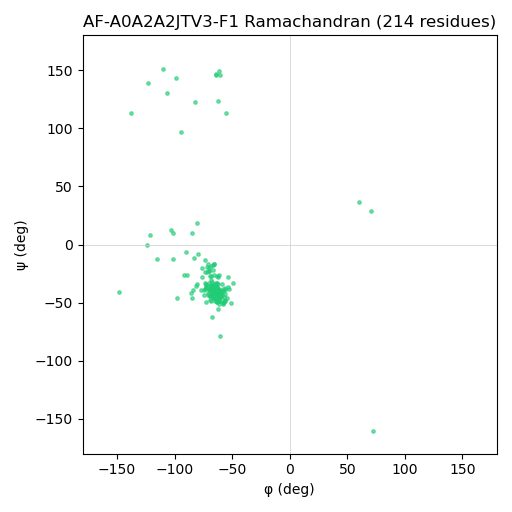M 767 O O . ALA A 1 95 ? -1.057 0.564 -9.908 1.00 88.50 95 ALA A O 1
ATOM 768 N N . LEU A 1 96 ? 0.857 0.858 -11.052 1.00 87.88 96 LEU A N 1
ATOM 769 C CA . LEU A 1 96 ? 1.634 1.343 -9.913 1.00 87.88 96 LEU A CA 1
ATOM 770 C C . LEU A 1 96 ? 1.142 2.717 -9.415 1.00 87.88 96 LEU A C 1
ATOM 772 O O . LEU A 1 96 ? 1.011 2.930 -8.209 1.00 87.88 96 LEU A O 1
ATOM 776 N N . ILE A 1 97 ? 0.791 3.630 -10.328 1.00 90.06 97 ILE A N 1
ATOM 777 C CA . ILE A 1 97 ? 0.225 4.941 -9.970 1.00 90.06 97 ILE A CA 1
ATOM 778 C C . ILE A 1 97 ? -1.149 4.782 -9.308 1.00 90.06 97 ILE A C 1
ATOM 780 O O . ILE A 1 97 ? -1.391 5.376 -8.257 1.00 90.06 97 ILE A O 1
ATOM 784 N N . ILE A 1 98 ? -2.038 3.956 -9.872 1.00 89.94 98 ILE A N 1
ATOM 785 C CA . ILE A 1 98 ? -3.372 3.698 -9.299 1.00 89.94 98 ILE A CA 1
ATOM 786 C C . ILE A 1 98 ? -3.249 3.056 -7.915 1.00 89.94 98 ILE A C 1
ATOM 788 O O . ILE A 1 98 ? -4.003 3.410 -7.002 1.00 89.94 98 ILE A O 1
ATOM 792 N N . TRP A 1 99 ? -2.284 2.151 -7.738 1.00 88.25 99 TRP A N 1
ATOM 793 C CA . TRP A 1 99 ? -1.979 1.559 -6.442 1.00 88.25 99 TRP A CA 1
ATOM 794 C C . TRP A 1 99 ? -1.617 2.632 -5.403 1.00 88.25 99 TRP A C 1
ATOM 796 O O 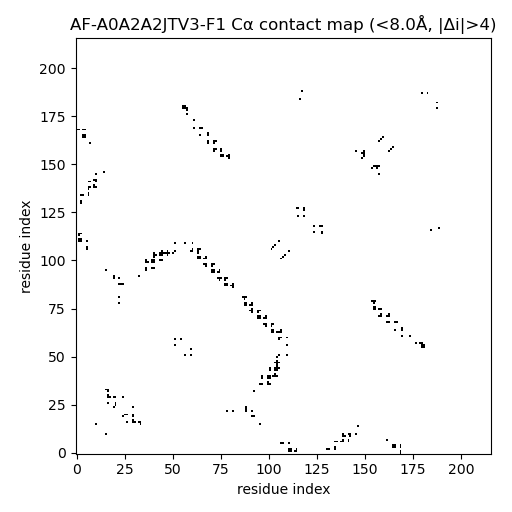. TRP A 1 99 ? -2.235 2.671 -4.334 1.00 88.25 99 TRP A O 1
ATOM 806 N N . GLY A 1 100 ? -0.696 3.543 -5.739 1.00 86.31 100 GLY A N 1
ATOM 807 C CA . GLY A 1 100 ? -0.284 4.646 -4.863 1.00 86.31 100 GLY A CA 1
ATOM 808 C C . GLY A 1 100 ? -1.432 5.608 -4.534 1.00 86.31 100 GLY A C 1
ATOM 809 O O . GLY A 1 100 ? -1.679 5.914 -3.367 1.00 86.31 100 GLY A O 1
ATOM 810 N N . MET A 1 101 ? -2.217 6.002 -5.542 1.00 88.94 101 MET A N 1
ATOM 811 C CA . MET A 1 101 ? -3.401 6.853 -5.366 1.00 88.94 101 MET A CA 1
ATOM 812 C C . MET A 1 101 ? -4.428 6.236 -4.418 1.00 88.94 101 MET A C 1
ATOM 814 O O . MET A 1 101 ? -4.875 6.876 -3.467 1.00 88.94 101 MET A O 1
ATOM 818 N N . SER A 1 102 ? -4.797 4.980 -4.665 1.00 86.25 102 SER A N 1
ATOM 819 C CA . SER A 1 102 ? -5.824 4.279 -3.887 1.00 86.25 102 SER A CA 1
ATOM 820 C C . SER A 1 102 ? -5.394 4.090 -2.437 1.00 86.25 102 SER A C 1
ATOM 822 O O . SER A 1 102 ? -6.211 4.199 -1.521 1.00 86.25 102 SER A O 1
ATOM 824 N N . TYR A 1 103 ? -4.097 3.851 -2.224 1.00 83.44 103 TYR A N 1
ATOM 825 C CA . TYR A 1 103 ? -3.518 3.789 -0.892 1.00 83.44 103 TYR A CA 1
ATOM 826 C C . TYR A 1 103 ? -3.615 5.140 -0.163 1.00 83.44 103 TYR A C 1
ATOM 828 O O . TYR A 1 103 ? -4.076 5.194 0.980 1.00 83.44 103 TYR A O 1
ATOM 836 N N . SER A 1 104 ? -3.236 6.229 -0.833 1.00 85.69 104 SER A N 1
ATOM 837 C CA . SER A 1 104 ? -3.227 7.582 -0.269 1.00 85.69 104 SER A CA 1
ATOM 838 C C . SER A 1 104 ? -4.609 8.148 0.058 1.00 85.69 104 SER A C 1
ATOM 840 O O . SER A 1 104 ? -4.752 8.855 1.053 1.00 85.69 104 SER A O 1
ATOM 842 N N . ILE A 1 105 ? -5.634 7.845 -0.747 1.00 83.50 105 ILE A N 1
ATOM 843 C CA . ILE A 1 105 ? -6.979 8.429 -0.581 1.00 83.50 105 ILE A CA 1
ATOM 844 C C . ILE A 1 105 ? -7.628 8.016 0.744 1.00 83.50 105 ILE A C 1
ATOM 846 O O . ILE A 1 105 ? -8.286 8.827 1.390 1.00 83.50 105 ILE A O 1
ATOM 850 N N . ALA A 1 106 ? -7.484 6.754 1.145 1.00 76.62 106 ALA A N 1
ATOM 851 C CA . ALA A 1 106 ? -8.263 6.216 2.258 1.00 76.62 106 ALA A CA 1
ATOM 852 C C . ALA A 1 106 ? -7.537 5.145 3.060 1.00 76.62 106 ALA A C 1
ATOM 854 O O . ALA A 1 106 ? -7.619 5.140 4.288 1.00 76.62 106 ALA A O 1
ATOM 855 N N . LEU A 1 107 ? -6.824 4.242 2.382 1.00 76.25 107 LEU A N 1
ATOM 856 C CA . LEU A 1 107 ? -6.219 3.079 3.026 1.00 76.25 107 LEU A CA 1
ATOM 857 C C . LEU A 1 107 ? -5.197 3.487 4.091 1.00 76.25 107 LEU A C 1
ATOM 859 O O . LEU A 1 107 ? -5.176 2.900 5.169 1.00 76.25 107 LEU A O 1
ATOM 863 N N . GLY A 1 108 ? -4.410 4.528 3.807 1.00 76.56 108 GLY A N 1
ATOM 864 C CA . GLY A 1 108 ? -3.476 5.136 4.745 1.00 76.56 108 GLY A CA 1
ATOM 865 C C . GLY A 1 108 ? -4.181 5.689 5.987 1.00 76.56 108 GLY A C 1
ATOM 866 O O . GLY A 1 108 ? -4.145 5.044 7.035 1.00 76.56 108 GLY A O 1
ATOM 867 N N . PRO A 1 109 ? -4.826 6.868 5.914 1.00 74.19 109 PRO A N 1
ATOM 868 C CA . PRO A 1 109 ? -5.336 7.559 7.099 1.00 74.19 109 PRO A CA 1
ATOM 869 C C . PRO A 1 109 ? -6.358 6.724 7.881 1.00 74.19 109 PRO A C 1
ATOM 871 O O . PRO A 1 109 ? -6.266 6.634 9.106 1.00 74.19 109 PRO A O 1
ATOM 874 N N . ILE A 1 110 ? -7.293 6.051 7.203 1.00 77.00 110 ILE A N 1
ATOM 875 C CA . ILE A 1 110 ? -8.371 5.318 7.880 1.00 77.00 110 ILE A CA 1
ATOM 876 C C . ILE A 1 110 ? -7.820 4.127 8.672 1.00 77.00 110 ILE A C 1
ATOM 878 O O . ILE A 1 110 ? -8.303 3.865 9.773 1.00 77.00 110 ILE A O 1
ATOM 882 N N . ALA A 1 111 ? -6.795 3.422 8.174 1.00 73.81 111 ALA A N 1
ATOM 883 C CA . ALA A 1 111 ? -6.212 2.292 8.899 1.00 73.81 111 ALA A CA 1
ATOM 884 C C . ALA A 1 111 ? -5.574 2.719 10.231 1.00 73.81 111 ALA A C 1
ATOM 886 O O . ALA A 1 111 ? -5.711 2.012 11.237 1.00 73.81 111 ALA A O 1
ATOM 887 N N . TRP A 1 112 ? -4.929 3.889 10.256 1.00 74.25 112 TRP A N 1
ATOM 888 C CA . TRP A 1 112 ? -4.353 4.462 11.474 1.00 74.25 112 TRP A CA 1
ATOM 889 C C . TRP A 1 112 ? -5.430 4.908 12.460 1.00 74.25 112 TRP A C 1
ATOM 891 O O . TRP A 1 112 ? -5.371 4.530 13.632 1.00 74.25 112 TRP A O 1
ATOM 901 N N . PHE A 1 113 ? -6.443 5.638 11.985 1.00 74.50 113 PHE A N 1
ATOM 902 C CA . PHE A 1 113 ? -7.542 6.098 12.837 1.00 74.50 113 PHE A CA 1
ATOM 903 C C . PHE A 1 113 ? -8.329 4.934 13.438 1.00 74.50 113 PHE A C 1
ATOM 905 O O . PHE A 1 113 ? -8.543 4.901 14.648 1.00 74.50 113 PHE A O 1
ATOM 912 N N . LEU A 1 114 ? -8.671 3.927 12.632 1.00 71.88 114 LEU A N 1
ATOM 913 C CA . LEU A 1 114 ? -9.411 2.760 13.105 1.00 71.88 114 LEU A CA 1
ATOM 914 C C . LEU A 1 114 ? -8.633 1.994 14.184 1.00 71.88 114 LEU A C 1
ATOM 916 O O . LEU A 1 114 ? -9.209 1.532 15.164 1.00 71.88 114 LEU A O 1
ATOM 920 N N . THR A 1 115 ? -7.310 1.888 14.039 1.00 69.69 115 THR A N 1
ATOM 921 C CA . THR A 1 115 ? -6.466 1.228 15.046 1.00 69.69 115 THR A CA 1
ATOM 922 C C . THR A 1 115 ? -6.473 1.990 16.375 1.00 69.69 115 THR A C 1
ATOM 924 O O . THR A 1 115 ? -6.490 1.363 17.430 1.00 69.69 115 THR A O 1
ATOM 927 N N . ALA A 1 116 ? -6.509 3.326 16.348 1.00 71.00 116 ALA A N 1
ATOM 928 C CA . ALA A 1 116 ? -6.592 4.146 17.557 1.00 71.00 116 ALA A CA 1
ATOM 929 C C . ALA A 1 116 ? -7.987 4.115 18.215 1.00 71.00 116 ALA A C 1
ATOM 931 O O . ALA A 1 116 ? -8.086 4.180 19.442 1.00 71.00 116 ALA A O 1
ATOM 932 N N . GLU A 1 117 ? -9.052 3.995 17.417 1.00 72.12 117 GLU A N 1
ATOM 933 C CA . GLU A 1 117 ? -10.442 3.907 17.889 1.00 72.12 117 GLU A CA 1
ATOM 934 C C . GLU A 1 117 ? -10.743 2.573 18.597 1.00 72.12 117 GLU A C 1
ATOM 936 O O . GLU A 1 117 ? -11.502 2.547 19.563 1.00 72.12 117 GLU A O 1
ATOM 941 N N . LEU A 1 118 ? -10.112 1.474 18.166 1.00 70.19 118 LEU A N 1
ATOM 942 C CA . LEU A 1 118 ? -10.336 0.126 18.709 1.00 70.19 118 LEU A CA 1
ATOM 943 C C . LEU A 1 118 ? -9.726 -0.113 20.099 1.00 70.19 118 LEU A C 1
ATOM 945 O O . LEU A 1 118 ? -10.032 -1.124 20.732 1.00 70.19 118 LEU A O 1
ATOM 949 N N . VAL A 1 119 ? -8.850 0.775 20.575 1.00 72.62 119 VAL A N 1
ATOM 950 C CA . VAL A 1 119 ? -8.103 0.571 21.822 1.00 72.62 119 VAL A CA 1
ATOM 951 C C . VAL A 1 119 ? -8.637 1.478 22.942 1.00 72.62 119 VAL A C 1
ATOM 953 O O . VAL A 1 119 ? -8.756 2.697 22.733 1.00 72.62 119 VAL A O 1
ATOM 956 N N . PRO A 1 120 ? -8.922 0.923 24.142 1.00 72.06 120 PRO A N 1
ATOM 957 C CA . PRO A 1 120 ? -9.370 1.702 25.294 1.00 72.06 120 PRO A CA 1
ATOM 958 C C . PRO A 1 120 ? -8.332 2.750 25.708 1.00 72.06 120 PRO A C 1
ATOM 960 O O . PRO A 1 120 ? -7.124 2.539 25.577 1.00 72.06 120 PRO A O 1
ATOM 963 N N . LEU A 1 121 ? -8.819 3.895 26.196 1.00 76.69 121 LEU A N 1
ATOM 964 C CA . LEU A 1 121 ? -8.015 5.099 26.450 1.00 76.69 121 LEU A CA 1
ATOM 965 C C . LEU A 1 121 ? -6.827 4.840 27.387 1.00 76.69 121 LEU A C 1
ATOM 967 O O . LEU A 1 121 ? -5.735 5.341 27.124 1.00 76.69 121 LEU A O 1
ATOM 971 N N . ASP A 1 122 ? -7.015 3.994 28.398 1.00 78.25 122 ASP A N 1
ATOM 972 C CA . ASP A 1 122 ? -6.041 3.776 29.474 1.00 78.25 122 ASP A CA 1
ATOM 973 C C . ASP A 1 122 ? -4.752 3.073 29.013 1.00 78.25 122 ASP A C 1
ATOM 975 O O . ASP A 1 122 ? -3.689 3.271 29.593 1.00 78.25 122 ASP A O 1
ATOM 979 N N . VAL A 1 123 ? -4.818 2.272 27.942 1.00 81.50 123 VAL A N 1
ATOM 980 C CA . VAL A 1 123 ? -3.674 1.495 27.410 1.00 81.50 123 VAL A CA 1
ATOM 981 C C . VAL A 1 123 ? -3.338 1.841 25.958 1.00 81.50 123 VAL A C 1
ATOM 983 O O . VAL A 1 123 ? -2.492 1.192 25.335 1.00 81.50 123 VAL A O 1
ATOM 986 N N . ARG A 1 124 ? -3.974 2.883 25.406 1.00 80.38 124 ARG A N 1
ATOM 987 C CA . ARG A 1 124 ? -3.877 3.251 23.987 1.00 80.38 124 ARG A CA 1
ATOM 988 C C . ARG A 1 124 ? -2.445 3.481 23.533 1.00 80.38 124 ARG A C 1
ATOM 990 O O . ARG A 1 124 ? -2.035 2.918 22.523 1.00 80.38 124 ARG A O 1
ATOM 997 N N . ALA A 1 125 ? -1.676 4.270 24.278 1.00 82.94 125 ALA A N 1
ATOM 998 C CA . ALA A 1 125 ? -0.308 4.606 23.892 1.00 82.94 125 ALA A CA 1
ATOM 999 C C . ALA A 1 125 ? 0.597 3.360 23.815 1.00 82.94 125 ALA A C 1
ATOM 1001 O O . ALA A 1 125 ? 1.327 3.183 22.837 1.00 82.94 125 ALA A O 1
ATOM 1002 N N . ALA A 1 126 ? 0.509 2.462 24.801 1.00 84.38 126 ALA A N 1
ATOM 1003 C CA . ALA A 1 126 ? 1.309 1.237 24.849 1.00 84.38 126 ALA A CA 1
ATOM 1004 C C . ALA A 1 126 ? 0.902 0.229 23.758 1.00 84.38 126 ALA A C 1
ATOM 1006 O O . ALA A 1 126 ? 1.751 -0.325 23.064 1.00 84.38 126 ALA A O 1
ATOM 1007 N N . ALA A 1 127 ? -0.399 0.025 23.548 1.00 82.00 127 ALA A N 1
ATOM 1008 C CA . ALA A 1 127 ? -0.887 -0.912 22.540 1.00 82.00 127 ALA A CA 1
ATOM 1009 C C . ALA A 1 127 ? -0.639 -0.421 21.102 1.00 82.00 127 ALA A C 1
ATOM 1011 O O . ALA A 1 127 ? -0.259 -1.217 20.240 1.00 82.00 127 ALA A O 1
ATOM 1012 N N . VAL A 1 128 ? -0.811 0.879 20.830 1.00 82.31 128 VAL A N 1
ATOM 1013 C CA . VAL A 1 128 ? -0.552 1.462 19.502 1.00 82.31 128 VAL A CA 1
ATOM 1014 C C . VAL A 1 128 ? 0.938 1.415 19.169 1.00 82.31 128 VAL A C 1
ATOM 1016 O O . VAL A 1 128 ? 1.293 1.014 18.064 1.00 82.31 128 VAL A O 1
ATOM 1019 N N . SER A 1 129 ? 1.816 1.758 20.116 1.00 84.56 129 SER A N 1
ATOM 1020 C CA . SER A 1 129 ? 3.271 1.708 19.904 1.00 84.56 129 SER A CA 1
ATOM 1021 C C . SER A 1 129 ? 3.788 0.283 19.689 1.00 84.56 129 SER A C 1
ATOM 1023 O O . SER A 1 129 ? 4.580 0.061 18.774 1.00 84.56 129 SER A O 1
ATOM 1025 N N . LEU A 1 130 ? 3.297 -0.702 20.450 1.00 85.56 130 LEU A N 1
ATOM 1026 C CA . LEU A 1 130 ? 3.646 -2.108 20.230 1.00 85.56 130 LEU A CA 1
ATOM 1027 C C . LEU A 1 130 ? 3.148 -2.606 18.867 1.00 85.56 130 LEU A C 1
ATOM 1029 O O . LEU A 1 130 ? 3.898 -3.238 18.126 1.00 85.56 130 LEU A O 1
ATOM 1033 N N . SER A 1 131 ? 1.905 -2.273 18.507 1.00 82.75 131 SER A N 1
ATOM 1034 C CA . SER A 1 131 ? 1.331 -2.628 17.203 1.00 82.75 131 SER A CA 1
ATOM 1035 C C . SER A 1 131 ? 2.123 -2.009 16.053 1.00 82.75 131 SER A C 1
ATOM 1037 O O . SER A 1 131 ? 2.376 -2.671 15.048 1.00 82.75 131 SER A O 1
ATOM 1039 N N . LEU A 1 132 ? 2.555 -0.758 16.217 1.00 83.38 132 LEU A N 1
ATOM 1040 C CA . LEU A 1 132 ? 3.412 -0.068 15.265 1.00 83.38 132 LEU A CA 1
ATOM 1041 C C . LEU A 1 132 ? 4.780 -0.743 15.147 1.00 83.38 132 LEU A C 1
ATOM 1043 O O . LEU A 1 132 ? 5.250 -0.970 14.037 1.00 83.38 132 LEU A O 1
ATOM 1047 N N . CYS A 1 133 ? 5.402 -1.095 16.271 1.00 85.75 133 CYS A N 1
ATOM 1048 C CA . CYS A 1 133 ? 6.690 -1.782 16.286 1.00 85.75 133 CYS A CA 1
ATOM 1049 C C . CYS A 1 133 ? 6.614 -3.112 15.521 1.00 85.75 133 CYS A C 1
ATOM 1051 O O . CYS A 1 133 ? 7.399 -3.344 14.606 1.00 85.75 133 CYS A O 1
ATOM 1053 N N . ILE A 1 134 ? 5.604 -3.938 15.811 1.00 85.12 134 ILE A N 1
ATOM 1054 C CA . ILE A 1 134 ? 5.373 -5.213 15.114 1.00 85.12 134 ILE A CA 1
ATOM 1055 C C . ILE A 1 134 ? 5.115 -4.985 13.619 1.00 85.12 134 ILE A C 1
ATOM 1057 O O . ILE A 1 134 ? 5.645 -5.717 12.780 1.00 85.12 134 ILE A O 1
ATOM 1061 N N . ASN A 1 135 ? 4.337 -3.956 13.274 1.00 83.62 135 ASN A N 1
ATOM 1062 C CA . ASN A 1 135 ? 4.060 -3.602 11.886 1.00 83.62 135 ASN A CA 1
ATOM 1063 C C . ASN A 1 135 ? 5.336 -3.223 11.129 1.00 83.62 135 ASN A C 1
ATOM 1065 O O . ASN A 1 135 ? 5.595 -3.748 10.049 1.00 83.62 135 ASN A O 1
ATOM 1069 N N . GLN A 1 136 ? 6.159 -2.348 11.707 1.00 85.00 136 GLN A N 1
ATOM 1070 C CA . GLN A 1 136 ? 7.397 -1.908 11.072 1.00 85.00 136 GLN A CA 1
ATOM 1071 C C . GLN A 1 136 ? 8.431 -3.032 10.996 1.00 85.00 136 GLN A C 1
ATOM 1073 O O . GLN A 1 136 ? 9.093 -3.162 9.973 1.00 85.00 136 GLN A O 1
ATOM 1078 N N . LEU A 1 137 ? 8.535 -3.886 12.018 1.00 86.88 137 LEU A N 1
ATOM 1079 C CA . LEU A 1 137 ? 9.399 -5.069 11.973 1.00 86.88 137 LEU A CA 1
ATOM 1080 C C . LEU A 1 137 ? 8.983 -6.025 10.852 1.00 86.88 137 LEU A C 1
ATOM 1082 O O . LEU A 1 137 ? 9.825 -6.485 10.086 1.00 86.88 137 LEU A O 1
ATOM 1086 N N . THR A 1 138 ? 7.683 -6.277 10.709 1.00 83.62 138 THR A N 1
ATOM 1087 C CA . THR A 1 138 ? 7.161 -7.138 9.641 1.00 83.62 138 THR A CA 1
ATOM 1088 C C . THR A 1 138 ? 7.396 -6.515 8.265 1.00 83.62 138 THR A C 1
ATOM 1090 O O . THR A 1 138 ? 7.831 -7.208 7.348 1.00 83.62 138 THR A O 1
ATOM 1093 N N . ALA A 1 139 ? 7.186 -5.203 8.122 1.00 83.75 139 ALA A N 1
ATOM 1094 C CA . ALA A 1 139 ? 7.472 -4.478 6.888 1.00 83.75 139 ALA A CA 1
ATOM 1095 C C . ALA A 1 139 ? 8.962 -4.539 6.510 1.00 83.75 139 ALA A C 1
ATOM 1097 O O . ALA A 1 139 ? 9.286 -4.760 5.346 1.00 83.75 139 ALA A O 1
ATOM 1098 N N . LEU A 1 140 ? 9.868 -4.411 7.486 1.00 85.56 140 LEU A N 1
ATOM 1099 C CA . LEU A 1 140 ? 11.308 -4.565 7.265 1.00 85.56 140 LEU A CA 1
ATOM 1100 C C . LEU A 1 140 ? 11.656 -5.971 6.775 1.00 85.56 140 LEU A C 1
ATOM 1102 O O . LEU A 1 140 ? 12.372 -6.106 5.784 1.00 85.56 140 LEU A O 1
ATOM 1106 N N . ILE A 1 141 ? 11.121 -7.011 7.421 1.00 86.75 141 ILE A N 1
ATOM 1107 C CA . ILE A 1 141 ? 11.312 -8.402 6.984 1.00 86.75 141 ILE A CA 1
ATOM 1108 C C . ILE A 1 141 ? 10.835 -8.565 5.537 1.00 86.75 141 ILE A C 1
ATOM 1110 O O . ILE A 1 141 ? 11.555 -9.122 4.710 1.00 86.75 141 ILE A O 1
ATOM 1114 N N . PHE A 1 142 ? 9.663 -8.023 5.202 1.00 83.00 142 PHE A N 1
ATOM 1115 C CA . PHE A 1 142 ? 9.144 -8.047 3.838 1.00 83.00 142 PHE A CA 1
ATOM 1116 C C . PHE A 1 142 ? 10.062 -7.327 2.849 1.00 83.00 142 PHE A C 1
ATOM 1118 O O . PHE A 1 142 ? 10.304 -7.875 1.778 1.00 83.00 142 PHE A O 1
ATOM 1125 N N . CYS A 1 143 ? 10.620 -6.159 3.184 1.00 84.00 143 CYS A N 1
ATOM 1126 C CA . CYS A 1 143 ? 11.591 -5.483 2.319 1.00 84.00 143 CYS A CA 1
ATOM 1127 C C . CYS A 1 143 ? 12.794 -6.392 2.012 1.00 84.00 143 CYS A C 1
ATOM 1129 O O . CYS A 1 143 ? 13.122 -6.601 0.845 1.00 84.00 143 CYS A O 1
ATOM 1131 N N . PHE A 1 144 ? 13.395 -7.005 3.037 1.00 85.31 144 PHE A N 1
ATOM 1132 C CA . PHE A 1 144 ? 14.547 -7.894 2.854 1.00 85.31 144 PHE A CA 1
ATOM 1133 C C . PHE A 1 144 ? 14.223 -9.162 2.059 1.00 85.31 144 PHE A C 1
ATOM 1135 O O . PHE A 1 144 ? 15.064 -9.633 1.299 1.00 85.31 144 PHE A O 1
ATOM 1142 N N . VAL A 1 145 ? 13.020 -9.715 2.218 1.00 85.50 145 VAL A N 1
ATOM 1143 C CA . VAL A 1 145 ? 12.595 -10.948 1.539 1.00 85.50 145 VAL A CA 1
ATOM 1144 C C . VAL A 1 145 ? 12.143 -10.683 0.100 1.00 85.50 145 VAL A C 1
ATOM 1146 O O . VAL A 1 145 ? 12.383 -11.512 -0.773 1.00 85.50 145 VAL A O 1
ATOM 1149 N N . THR A 1 146 ? 11.526 -9.532 -0.178 1.00 81.19 146 THR A N 1
ATOM 1150 C CA . THR A 1 146 ? 10.899 -9.239 -1.480 1.00 81.19 146 THR A CA 1
ATOM 1151 C C . THR A 1 146 ? 11.911 -9.237 -2.622 1.00 81.19 146 THR A C 1
ATOM 1153 O O . THR A 1 146 ? 11.679 -9.880 -3.642 1.00 81.19 146 THR A O 1
ATOM 1156 N N . LEU A 1 147 ? 13.044 -8.552 -2.458 1.00 79.50 147 LEU A N 1
ATOM 1157 C CA . LEU A 1 147 ? 14.046 -8.402 -3.515 1.00 79.50 147 LEU A CA 1
ATOM 1158 C C . LEU A 1 147 ? 14.702 -9.733 -3.963 1.00 79.50 147 LEU A C 1
ATOM 1160 O O . LEU A 1 147 ? 14.736 -9.987 -5.171 1.00 79.50 147 LEU A O 1
ATOM 1164 N N . PRO A 1 148 ? 15.187 -10.616 -3.060 1.00 81.88 148 PRO A N 1
ATOM 1165 C CA . PRO A 1 148 ? 15.750 -11.910 -3.455 1.00 81.88 148 PRO A CA 1
ATOM 1166 C C . PRO A 1 148 ? 14.695 -12.873 -4.011 1.00 81.88 148 PRO A C 1
ATOM 1168 O O . PRO A 1 148 ? 14.974 -13.618 -4.946 1.00 81.88 148 PRO A O 1
ATOM 1171 N N . LEU A 1 149 ? 13.463 -12.844 -3.496 1.00 79.75 149 LEU A N 1
ATOM 1172 C CA . LEU A 1 149 ? 12.377 -13.655 -4.053 1.00 79.75 149 LEU A CA 1
ATOM 1173 C C . LEU A 1 149 ? 11.994 -13.199 -5.466 1.00 79.75 149 LEU A C 1
ATOM 1175 O O . LEU A 1 149 ? 11.765 -14.029 -6.347 1.00 79.75 149 LEU A O 1
ATOM 1179 N N . TYR A 1 150 ? 11.968 -11.886 -5.690 1.00 78.56 150 TYR A N 1
ATOM 1180 C CA . TYR A 1 150 ? 11.700 -11.305 -6.998 1.00 78.56 150 TYR A CA 1
ATOM 1181 C C . TYR A 1 150 ? 12.812 -11.628 -8.008 1.00 78.56 150 TYR A C 1
ATOM 1183 O O . TYR A 1 150 ? 12.525 -11.839 -9.184 1.00 78.56 150 TYR A O 1
ATOM 1191 N N . SER A 1 151 ? 14.079 -11.720 -7.582 1.00 76.38 151 SER A N 1
ATOM 1192 C CA . SER A 1 151 ? 15.164 -12.145 -8.478 1.00 76.38 151 SER A CA 1
ATOM 1193 C C . SER A 1 151 ? 15.125 -13.636 -8.816 1.00 76.38 151 SER A C 1
ATOM 1195 O O . SER A 1 151 ? 15.443 -13.992 -9.947 1.00 76.38 151 SER A O 1
ATOM 1197 N N . ALA A 1 152 ? 14.708 -14.492 -7.878 1.00 78.25 152 ALA A N 1
ATOM 1198 C CA . ALA A 1 152 ? 14.689 -15.941 -8.070 1.00 78.25 152 ALA A CA 1
ATOM 1199 C C . ALA A 1 152 ? 13.511 -16.436 -8.928 1.00 78.25 152 ALA A C 1
ATOM 1201 O O . ALA A 1 152 ? 13.679 -17.339 -9.742 1.00 78.25 152 ALA A O 1
ATOM 1202 N N . PHE A 1 153 ? 12.322 -15.856 -8.754 1.00 72.56 153 PHE A N 1
ATOM 1203 C CA . PHE A 1 153 ? 11.077 -16.355 -9.359 1.00 72.56 153 PHE A CA 1
ATOM 1204 C C . PHE A 1 153 ? 10.345 -15.311 -10.223 1.00 72.56 153 PHE A C 1
ATOM 1206 O O . PHE A 1 153 ? 9.292 -15.600 -10.796 1.00 72.56 153 PHE A O 1
ATOM 1213 N N . GLY A 1 154 ? 10.883 -14.093 -10.326 1.00 73.00 154 GLY A N 1
ATOM 1214 C CA . GLY A 1 154 ? 10.311 -13.015 -11.128 1.00 73.00 154 GLY A CA 1
ATOM 1215 C C . GLY A 1 154 ? 9.028 -12.410 -10.545 1.00 73.00 154 GLY A C 1
ATOM 1216 O O . GLY A 1 154 ? 8.702 -12.548 -9.364 1.00 73.00 154 GLY A O 1
ATOM 1217 N N . ALA A 1 155 ? 8.270 -11.727 -11.407 1.00 70.00 155 ALA A N 1
ATOM 1218 C CA . ALA A 1 155 ? 7.115 -10.915 -11.018 1.00 70.00 155 ALA A CA 1
ATOM 1219 C C . ALA A 1 155 ? 5.930 -11.697 -10.424 1.00 70.00 155 ALA A C 1
ATOM 1221 O O . ALA A 1 155 ? 5.079 -11.097 -9.764 1.00 70.00 155 ALA A O 1
ATOM 1222 N N . LEU A 1 156 ? 5.876 -13.020 -10.615 1.00 70.19 156 LEU A N 1
ATOM 1223 C CA . LEU A 1 156 ? 4.797 -13.867 -10.099 1.00 70.19 156 LEU A CA 1
ATOM 1224 C C . LEU A 1 156 ? 4.829 -14.009 -8.575 1.00 70.19 156 LEU A C 1
ATOM 1226 O O . LEU A 1 156 ? 3.785 -14.252 -7.977 1.00 70.19 156 LEU A O 1
ATOM 1230 N N . VAL A 1 157 ? 5.982 -13.803 -7.925 1.00 74.38 157 VAL A N 1
ATOM 1231 C CA . VAL A 1 157 ? 6.069 -13.859 -6.455 1.00 74.38 157 VAL A CA 1
ATOM 1232 C C . VAL A 1 157 ? 5.407 -12.665 -5.777 1.00 74.38 157 VAL A C 1
ATOM 1234 O O . VAL A 1 157 ? 4.977 -12.773 -4.628 1.00 74.38 157 VAL A O 1
ATOM 1237 N N . LEU A 1 158 ? 5.198 -11.563 -6.499 1.00 71.81 158 LEU A N 1
ATOM 1238 C CA . LEU A 1 158 ? 4.414 -10.449 -5.972 1.00 71.81 158 LEU A CA 1
ATOM 1239 C C . LEU A 1 158 ? 2.965 -10.864 -5.661 1.00 71.81 158 LEU A 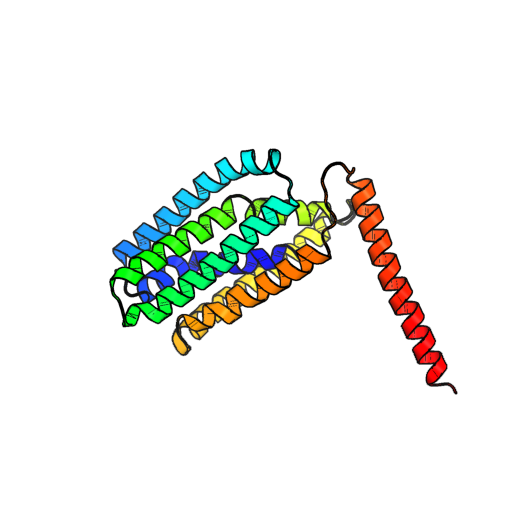C 1
ATOM 1241 O O . LEU A 1 158 ? 2.358 -10.299 -4.757 1.00 71.81 158 LEU A O 1
ATOM 1245 N N . ILE A 1 159 ? 2.423 -11.882 -6.340 1.00 71.06 159 ILE A N 1
ATOM 1246 C CA . ILE A 1 159 ? 1.049 -12.357 -6.126 1.00 71.06 159 ILE A CA 1
ATOM 1247 C C . ILE A 1 159 ? 0.885 -13.005 -4.740 1.00 71.06 159 ILE A C 1
ATOM 1249 O O . ILE A 1 159 ? 0.141 -12.467 -3.921 1.00 71.06 159 ILE A O 1
ATOM 1253 N N . PRO A 1 160 ? 1.564 -14.113 -4.388 1.00 69.94 160 PRO A N 1
ATOM 1254 C CA . PRO A 1 160 ? 1.392 -14.707 -3.067 1.00 69.94 160 PRO A CA 1
ATOM 1255 C C . PRO A 1 160 ? 1.844 -13.780 -1.932 1.00 69.94 160 PRO A C 1
ATOM 1257 O O . PRO A 1 160 ? 1.308 -13.870 -0.832 1.00 69.94 160 PRO A O 1
ATOM 1260 N N . LEU A 1 161 ? 2.792 -12.875 -2.191 1.00 72.69 161 LEU A N 1
ATOM 1261 C CA . LEU A 1 161 ? 3.381 -12.024 -1.162 1.00 72.69 161 LEU A CA 1
ATOM 1262 C C . LEU A 1 161 ? 2.545 -10.762 -0.881 1.00 72.69 161 LEU A C 1
ATOM 1264 O O . LEU A 1 161 ? 2.383 -10.387 0.277 1.00 72.69 161 LEU A O 1
ATOM 1268 N N . PHE A 1 162 ? 1.965 -10.136 -1.911 1.00 73.25 162 PHE A N 1
ATOM 1269 C CA . PHE A 1 162 ? 1.236 -8.868 -1.781 1.00 73.25 162 PHE A CA 1
ATOM 1270 C C . PHE A 1 162 ? -0.264 -8.949 -2.093 1.00 73.25 162 PHE A C 1
ATOM 1272 O O . PHE A 1 162 ? -0.983 -8.014 -1.759 1.00 73.25 162 PHE A O 1
ATOM 1279 N N . VAL A 1 163 ? -0.770 -10.039 -2.682 1.00 74.81 163 VAL A N 1
ATOM 1280 C CA . VAL A 1 163 ? -2.211 -10.215 -2.965 1.00 74.81 163 VAL A CA 1
ATOM 1281 C C . VAL A 1 163 ? -2.882 -11.068 -1.886 1.00 74.81 163 VAL A C 1
ATOM 1283 O O . VAL A 1 163 ? -3.926 -10.678 -1.367 1.00 74.81 163 VAL A O 1
ATOM 1286 N N . LEU A 1 164 ? -2.287 -12.200 -1.487 1.00 74.88 164 LEU A N 1
ATOM 1287 C CA . LEU A 1 164 ? -2.923 -13.116 -0.525 1.00 74.88 164 LEU A CA 1
ATOM 1288 C C . LEU A 1 164 ?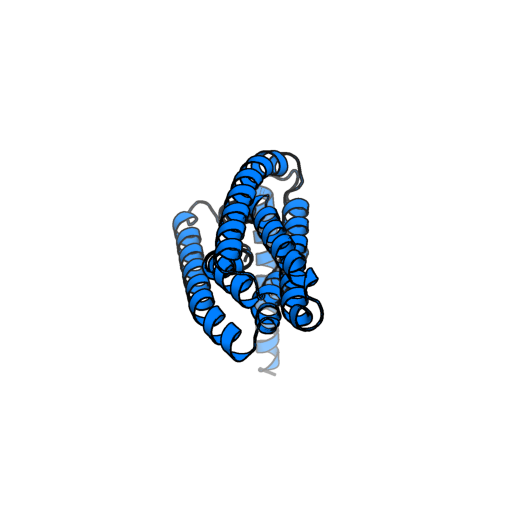 -3.169 -12.495 0.863 1.00 74.88 164 LEU A C 1
ATOM 1290 O O . LEU A 1 164 ? -4.296 -12.618 1.358 1.00 74.88 164 LEU A O 1
ATOM 1294 N N . PRO A 1 165 ? -2.196 -11.813 1.506 1.00 75.38 165 PRO A N 1
ATOM 1295 C CA . PRO A 1 165 ? -2.421 -11.276 2.846 1.00 75.38 165 PRO A CA 1
ATOM 1296 C C . PRO A 1 165 ? -3.495 -10.174 2.876 1.00 75.38 165 PRO A C 1
ATOM 1298 O O . PRO A 1 165 ? -4.399 -10.268 3.711 1.00 75.38 165 PRO A O 1
ATOM 1301 N N . PRO A 1 166 ? -3.495 -9.176 1.965 1.00 73.50 166 PRO A N 1
ATOM 1302 C CA . PRO A 1 166 ? -4.557 -8.174 1.927 1.00 73.50 166 PRO A CA 1
ATOM 1303 C C . PRO A 1 166 ? -5.932 -8.757 1.607 1.00 73.50 166 PRO A C 1
ATOM 1305 O O . PRO A 1 166 ? -6.907 -8.325 2.212 1.00 73.50 166 PRO A O 1
ATOM 1308 N N . VAL A 1 167 ? -6.036 -9.763 0.730 1.00 77.06 167 VAL A N 1
ATOM 1309 C CA . VAL A 1 167 ? -7.317 -10.435 0.442 1.00 77.06 167 VAL A CA 1
ATOM 1310 C C . VAL A 1 167 ? -7.880 -11.105 1.694 1.00 77.06 167 VAL A C 1
ATOM 1312 O O . VAL A 1 167 ? -9.050 -10.903 2.018 1.00 77.06 167 VAL A O 1
ATOM 1315 N N . ALA A 1 168 ? -7.054 -11.841 2.444 1.00 75.50 168 ALA A N 1
ATOM 1316 C CA . ALA A 1 168 ? -7.481 -12.456 3.700 1.00 75.50 168 ALA A CA 1
ATOM 1317 C C . ALA A 1 168 ? -7.980 -11.400 4.701 1.00 75.50 168 ALA A C 1
ATOM 1319 O O . ALA A 1 168 ? -9.001 -11.590 5.362 1.00 75.50 168 ALA A O 1
ATOM 1320 N N . ILE A 1 169 ? -7.306 -10.251 4.770 1.00 72.19 169 ILE A N 1
ATOM 1321 C CA . ILE A 1 169 ? -7.696 -9.163 5.668 1.00 72.19 169 ILE A CA 1
ATOM 1322 C C . ILE A 1 169 ? -8.961 -8.453 5.187 1.00 72.19 169 ILE A C 1
ATOM 1324 O O . ILE A 1 169 ? -9.784 -8.104 6.022 1.00 72.19 169 ILE A O 1
ATOM 1328 N N . ILE A 1 170 ? -9.168 -8.275 3.880 1.00 73.56 170 ILE A N 1
ATOM 1329 C CA . ILE A 1 170 ? -10.419 -7.735 3.323 1.00 73.56 170 ILE A CA 1
ATOM 1330 C C . ILE A 1 170 ? -11.596 -8.622 3.727 1.00 73.56 170 ILE A C 1
ATOM 1332 O O . ILE A 1 170 ? -12.622 -8.105 4.162 1.00 73.56 170 ILE A O 1
ATOM 1336 N N . VAL A 1 171 ? -11.443 -9.946 3.644 1.00 74.69 171 VAL A N 1
ATOM 1337 C CA . VAL A 1 171 ? -12.480 -10.900 4.067 1.00 74.69 171 VAL A CA 1
ATOM 1338 C C . VAL A 1 171 ? -12.743 -10.790 5.569 1.00 74.69 171 VAL A C 1
ATOM 1340 O O . VAL A 1 171 ? -13.896 -10.701 5.991 1.00 74.69 171 VAL A O 1
ATOM 1343 N N . ILE A 1 172 ? -11.687 -10.729 6.383 1.00 70.38 172 ILE A N 1
ATOM 1344 C CA . ILE A 1 172 ? -11.813 -10.564 7.836 1.00 70.38 172 ILE A CA 1
ATOM 1345 C C . ILE A 1 172 ? -12.478 -9.225 8.179 1.00 70.38 172 ILE A C 1
ATOM 1347 O O . ILE A 1 172 ? -13.398 -9.201 8.988 1.00 70.38 172 ILE A O 1
ATOM 1351 N N . LEU A 1 173 ? -12.083 -8.125 7.535 1.00 70.75 173 LEU A N 1
ATOM 1352 C CA . LEU A 1 173 ? -12.690 -6.804 7.704 1.00 70.75 173 LEU A CA 1
ATOM 1353 C C . LEU A 1 173 ? -14.154 -6.800 7.269 1.00 70.75 173 LEU A C 1
ATOM 1355 O O . LEU A 1 173 ? -14.989 -6.197 7.934 1.00 70.75 173 LEU A O 1
ATOM 1359 N N . PHE A 1 174 ? -14.497 -7.492 6.185 1.00 70.19 174 PHE A N 1
ATOM 1360 C CA . PHE A 1 174 ? -15.880 -7.584 5.735 1.00 70.19 174 PHE A CA 1
ATOM 1361 C C . PHE A 1 174 ? -16.774 -8.293 6.763 1.00 70.19 174 PHE A C 1
ATOM 1363 O O . PHE A 1 174 ? -17.906 -7.855 6.978 1.00 70.19 174 PHE A O 1
ATOM 1370 N N . LEU A 1 175 ? -16.253 -9.341 7.413 1.00 67.44 175 LEU A N 1
ATOM 1371 C CA . LEU A 1 175 ? -16.961 -10.143 8.417 1.00 67.44 175 LEU A CA 1
ATOM 1372 C C . LEU A 1 175 ? -16.970 -9.514 9.819 1.00 67.44 175 LEU A C 1
ATOM 1374 O O . LEU A 1 175 ? -17.946 -9.672 10.548 1.00 67.44 175 LEU A O 1
ATOM 1378 N N . GLN A 1 176 ? -15.888 -8.842 10.218 1.00 63.91 176 GLN A N 1
ATOM 1379 C CA . GLN A 1 176 ? -15.679 -8.362 11.589 1.00 63.91 176 GLN A CA 1
ATOM 1380 C C . GLN A 1 176 ? -15.955 -6.872 11.788 1.00 63.91 176 GLN A C 1
ATOM 1382 O O . GLN A 1 176 ? -16.013 -6.447 12.938 1.00 63.91 176 GLN A O 1
ATOM 1387 N N . LEU A 1 177 ? -16.102 -6.073 10.724 1.00 57.28 177 LEU A N 1
ATOM 1388 C CA . LEU A 1 177 ? -16.361 -4.638 10.845 1.00 57.28 177 LEU A CA 1
ATOM 1389 C C . LEU A 1 177 ? -17.878 -4.356 10.787 1.00 57.28 177 LEU A C 1
ATOM 1391 O O . LEU A 1 177 ? -18.434 -4.274 9.685 1.00 57.28 177 LEU A O 1
ATOM 1395 N N . PRO A 1 178 ? -18.576 -4.205 11.934 1.00 52.41 178 PRO A N 1
ATOM 1396 C CA . PRO A 1 178 ? -19.932 -3.675 11.941 1.00 52.41 178 PRO A CA 1
ATOM 1397 C C . PRO A 1 178 ? -19.929 -2.222 11.440 1.00 52.41 178 PRO A C 1
ATOM 1399 O O . PRO A 1 178 ? -18.971 -1.473 11.631 1.00 52.41 178 PRO A O 1
ATOM 1402 N N . GLU A 1 179 ? -21.000 -1.837 10.749 1.00 54.16 179 GLU A N 1
ATOM 1403 C CA . GLU A 1 179 ? -21.192 -0.514 10.148 1.00 54.16 179 GLU A CA 1
ATOM 1404 C C . GLU A 1 179 ? -21.032 0.604 11.205 1.00 54.16 179 GLU A C 1
ATOM 1406 O O . GLU A 1 179 ? -21.848 0.722 12.114 1.00 54.16 179 GLU A O 1
ATOM 1411 N N . THR A 1 180 ? -19.997 1.448 11.102 1.00 51.78 180 THR A N 1
ATOM 1412 C CA . THR A 1 180 ? -19.708 2.521 12.084 1.00 51.78 180 THR A CA 1
ATOM 1413 C C . THR A 1 180 ? -20.477 3.828 11.840 1.00 51.78 180 THR A C 1
ATOM 1415 O O . THR A 1 180 ? -20.187 4.847 12.465 1.00 51.78 180 THR A O 1
ATOM 1418 N N . ARG A 1 181 ? -21.466 3.853 10.934 1.00 40.69 181 ARG A N 1
ATOM 1419 C CA . ARG A 1 181 ? -22.227 5.079 10.637 1.00 40.69 181 ARG A CA 1
ATOM 1420 C C . ARG A 1 181 ? -23.339 5.286 11.678 1.00 40.69 181 ARG A C 1
ATOM 1422 O O . ARG A 1 181 ? -24.217 4.439 11.806 1.00 40.69 181 ARG A O 1
ATOM 1429 N N . ASN A 1 182 ? -23.320 6.441 12.354 1.00 40.28 182 ASN A N 1
ATOM 1430 C CA . ASN A 1 182 ? -24.319 6.925 13.329 1.00 40.28 182 ASN A CA 1
ATOM 1431 C C . ASN A 1 182 ? -24.379 6.213 14.697 1.00 40.28 182 ASN A C 1
ATOM 1433 O O . ASN A 1 182 ? -25.440 6.198 15.318 1.00 40.28 182 ASN A O 1
ATOM 1437 N N . ARG A 1 183 ? -23.274 5.650 15.203 1.00 43.34 183 ARG A N 1
ATOM 1438 C CA . ARG A 1 183 ? -23.204 5.166 16.596 1.00 43.34 183 ARG A CA 1
ATOM 1439 C C . ARG A 1 183 ? -22.068 5.838 17.352 1.00 43.34 183 ARG A C 1
ATOM 1441 O O . ARG A 1 183 ? -20.992 6.037 16.791 1.00 43.34 183 ARG A O 1
ATOM 1448 N N . GLU A 1 184 ? -22.315 6.201 18.608 1.00 45.56 184 GLU A N 1
ATOM 1449 C CA . GLU A 1 184 ? -21.274 6.737 19.482 1.00 45.56 184 GLU A CA 1
ATOM 1450 C C . GLU A 1 184 ? -20.162 5.700 19.689 1.00 45.56 184 GLU A C 1
ATOM 1452 O O . GLU A 1 184 ? -20.404 4.492 19.713 1.00 45.56 184 GLU A O 1
ATOM 1457 N N . ILE A 1 185 ? -18.931 6.181 19.889 1.00 50.31 185 ILE A N 1
ATOM 1458 C CA . ILE A 1 185 ? -17.732 5.366 20.165 1.00 50.31 185 ILE A CA 1
ATOM 1459 C C . ILE A 1 185 ? -17.995 4.347 21.292 1.00 50.31 185 ILE A C 1
ATOM 1461 O O . ILE A 1 185 ? -17.489 3.225 21.257 1.00 50.31 185 ILE A O 1
ATOM 1465 N N . VAL A 1 186 ? -18.843 4.713 22.260 1.00 49.47 186 VAL A N 1
ATOM 1466 C CA . VAL A 1 186 ? -19.252 3.868 23.389 1.00 49.47 186 VAL A CA 1
ATOM 1467 C C . VAL A 1 186 ? -20.009 2.615 22.934 1.00 49.47 186 VAL A C 1
ATOM 1469 O O . VAL A 1 186 ? -19.732 1.533 23.451 1.00 49.47 186 VAL A O 1
ATOM 1472 N N . ASP A 1 187 ? -20.897 2.714 21.943 1.00 52.62 187 ASP A N 1
ATOM 1473 C CA . ASP A 1 187 ? -21.662 1.569 21.432 1.00 52.62 187 ASP A CA 1
ATOM 1474 C C . ASP A 1 187 ? -20.788 0.613 20.614 1.00 52.62 187 ASP A C 1
ATOM 1476 O O . ASP A 1 187 ? -20.964 -0.600 20.706 1.00 52.62 187 ASP A O 1
ATOM 1480 N N . ILE A 1 188 ? -19.798 1.131 19.879 1.00 56.16 188 ILE A N 1
ATOM 1481 C CA . ILE A 1 188 ? -18.831 0.316 19.122 1.00 56.16 188 ILE A CA 1
ATOM 1482 C C . ILE A 1 188 ? -17.960 -0.505 20.084 1.00 56.16 188 ILE A C 1
ATOM 1484 O O . ILE A 1 188 ? -17.762 -1.704 19.883 1.00 56.16 188 ILE A O 1
ATOM 1488 N N . ILE A 1 189 ? -17.490 0.112 21.175 1.00 54.06 189 ILE A N 1
ATOM 1489 C CA . ILE A 1 189 ? -16.731 -0.584 22.224 1.00 54.06 189 ILE A CA 1
ATOM 1490 C C . ILE A 1 189 ? -17.613 -1.633 22.918 1.00 54.06 189 ILE A C 1
ATOM 1492 O O . ILE A 1 189 ? -17.144 -2.736 23.210 1.00 54.06 189 ILE A O 1
ATOM 1496 N N . ARG A 1 190 ? -18.899 -1.336 23.147 1.00 52.34 190 ARG A N 1
ATOM 1497 C CA . ARG A 1 190 ? -19.855 -2.264 23.770 1.00 52.34 190 ARG A CA 1
ATOM 1498 C C . ARG A 1 190 ? -20.149 -3.472 22.881 1.00 52.34 190 ARG A C 1
ATOM 1500 O O . ARG A 1 190 ? -20.162 -4.590 23.392 1.00 52.34 190 ARG A O 1
ATOM 1507 N N . ASP A 1 191 ? -20.301 -3.274 21.573 1.00 57.12 191 ASP A N 1
ATOM 1508 C CA . ASP A 1 191 ? -20.549 -4.357 20.616 1.00 57.12 191 ASP A CA 1
ATOM 1509 C C . ASP A 1 191 ? -19.307 -5.234 20.410 1.00 57.12 191 ASP A C 1
ATOM 1511 O O . ASP A 1 191 ? -19.414 -6.459 20.457 1.00 57.12 191 ASP A O 1
ATOM 1515 N N . LEU A 1 192 ? -18.110 -4.643 20.306 1.00 56.50 192 LEU A N 1
ATOM 1516 C CA . LEU A 1 192 ? -16.850 -5.395 20.235 1.00 56.50 192 LEU A CA 1
ATOM 1517 C C . LEU A 1 192 ? -16.572 -6.174 21.526 1.00 56.50 192 LEU A C 1
ATOM 1519 O O . LEU A 1 192 ? -16.167 -7.335 21.471 1.00 56.50 192 LEU A O 1
ATOM 1523 N N . THR A 1 193 ? -16.861 -5.584 22.691 1.00 52.06 193 THR A N 1
ATOM 1524 C CA . THR A 1 193 ? -16.751 -6.274 23.986 1.00 52.06 193 THR A CA 1
ATOM 1525 C C . THR A 1 193 ? -17.810 -7.369 24.122 1.00 52.06 193 THR A C 1
ATOM 1527 O O . THR A 1 193 ? -17.519 -8.420 24.688 1.00 52.06 193 THR A O 1
ATOM 1530 N N . SER A 1 194 ? -19.020 -7.181 23.580 1.00 47.69 194 SER A N 1
ATOM 1531 C CA . SER A 1 194 ? -20.084 -8.195 23.599 1.00 47.69 194 SER A CA 1
ATOM 1532 C C . SER A 1 194 ? -19.804 -9.362 22.639 1.00 47.69 194 SER A C 1
ATOM 1534 O O . SER A 1 194 ? -20.023 -10.518 23.006 1.00 47.69 194 SER A O 1
ATOM 1536 N N . GLY A 1 195 ? -19.225 -9.094 21.463 1.00 50.22 195 GLY A N 1
ATOM 1537 C CA . GLY A 1 195 ? -18.751 -10.099 20.510 1.00 50.22 195 GLY A CA 1
ATOM 1538 C C . GLY A 1 195 ? -17.529 -10.867 21.021 1.00 50.22 195 GLY A C 1
ATOM 1539 O O . GLY A 1 195 ? -17.485 -12.095 20.913 1.00 50.22 195 GLY A O 1
ATOM 1540 N N . ALA A 1 196 ? -16.585 -10.178 21.672 1.00 49.41 196 ALA A N 1
ATOM 1541 C CA . ALA A 1 196 ? -15.463 -10.802 22.370 1.00 49.41 196 ALA A CA 1
ATOM 1542 C C . ALA A 1 196 ? -15.949 -11.673 23.539 1.00 49.41 196 ALA A C 1
ATOM 1544 O O . ALA A 1 196 ? -15.558 -12.835 23.623 1.00 49.41 196 ALA A O 1
ATOM 1545 N N . LYS A 1 197 ? -16.895 -11.188 24.364 1.00 42.59 197 LYS A N 1
ATOM 1546 C CA . LYS A 1 197 ? -17.545 -12.000 25.410 1.00 42.59 197 LYS A CA 1
ATOM 1547 C C . LYS A 1 197 ? -18.230 -13.230 24.826 1.00 42.59 197 LYS A C 1
ATOM 1549 O O . LYS A 1 197 ? -18.125 -14.301 25.409 1.00 42.59 197 LYS A O 1
ATOM 1554 N N . ARG A 1 198 ? -18.896 -13.117 23.674 1.00 42.12 198 ARG A N 1
ATOM 1555 C CA . ARG A 1 198 ? -19.561 -14.253 23.018 1.00 42.12 198 ARG A CA 1
ATOM 1556 C C . ARG A 1 198 ? -18.566 -15.329 22.580 1.00 42.12 198 ARG A C 1
ATOM 1558 O O . ARG A 1 198 ? -18.861 -16.505 22.767 1.00 42.12 198 ARG A O 1
ATOM 1565 N N . ASN A 1 199 ? -17.392 -14.946 22.074 1.00 46.25 199 ASN A N 1
ATOM 1566 C CA . ASN A 1 199 ? -16.329 -15.890 21.712 1.00 46.25 199 ASN A CA 1
ATOM 1567 C C . ASN A 1 199 ? -15.606 -16.470 22.937 1.00 46.25 199 ASN A C 1
ATOM 1569 O O . ASN A 1 199 ? -15.364 -17.672 22.960 1.00 46.25 199 ASN A O 1
ATOM 1573 N N . THR A 1 200 ? -15.339 -15.685 23.985 1.00 49.94 200 THR A N 1
ATOM 1574 C CA . THR A 1 200 ? -14.745 -16.190 25.239 1.00 49.94 200 THR A CA 1
ATOM 1575 C C . THR A 1 200 ? -15.700 -17.127 25.989 1.00 49.94 200 THR A C 1
ATOM 1577 O O . THR A 1 200 ? -15.276 -18.146 26.533 1.00 49.94 200 THR A O 1
ATOM 1580 N N . ILE A 1 201 ? -17.008 -16.847 25.972 1.00 52.41 201 ILE A N 1
ATOM 1581 C CA . ILE A 1 201 ? -18.027 -17.739 26.544 1.00 52.41 201 ILE A CA 1
ATOM 1582 C C . ILE A 1 201 ? -18.130 -19.025 25.716 1.00 52.41 201 ILE A C 1
ATOM 1584 O O . ILE A 1 201 ? -18.147 -20.107 26.288 1.00 52.41 201 ILE A O 1
ATOM 1588 N N . LYS A 1 202 ? -18.112 -18.953 24.378 1.00 43.94 202 LYS A N 1
ATOM 1589 C CA . LYS A 1 202 ? -18.108 -20.164 23.536 1.00 43.94 202 LYS A CA 1
ATOM 1590 C C . LYS A 1 202 ? -16.865 -21.028 23.767 1.00 43.94 202 LYS A C 1
ATOM 1592 O O . LYS A 1 202 ? -16.991 -22.242 23.841 1.00 43.94 202 LYS A O 1
ATOM 1597 N N . MET A 1 203 ? -15.691 -20.413 23.911 1.00 50.94 203 MET A N 1
ATOM 1598 C CA . MET A 1 203 ? -14.425 -21.123 24.127 1.00 50.94 203 MET A CA 1
ATOM 1599 C C . MET A 1 203 ? -14.378 -21.788 25.510 1.00 50.94 203 MET A C 1
ATOM 1601 O O . MET A 1 203 ? -14.074 -22.969 25.601 1.00 50.94 203 MET A O 1
ATOM 1605 N N . SER A 1 204 ? -14.805 -21.082 26.563 1.00 49.88 204 SER A N 1
ATOM 1606 C CA . SER A 1 204 ? -14.882 -21.641 27.926 1.00 49.88 204 SER A CA 1
ATOM 1607 C C . SER A 1 204 ? -15.966 -22.714 28.103 1.00 49.88 204 SER A C 1
ATOM 1609 O O . SER A 1 204 ? -15.820 -23.596 28.947 1.00 49.88 204 SER A O 1
ATOM 1611 N N . VAL A 1 205 ? -17.046 -22.678 27.313 1.00 57.09 205 VAL A N 1
ATOM 1612 C CA . VAL A 1 205 ? -18.054 -23.753 27.273 1.00 57.09 205 VAL A CA 1
ATOM 1613 C C . VAL A 1 205 ? -17.517 -24.979 26.527 1.00 57.09 205 VAL A C 1
ATOM 1615 O O . VAL A 1 205 ? -17.652 -26.089 27.031 1.00 57.09 205 VAL A O 1
ATOM 1618 N N . LEU A 1 206 ? -16.840 -24.793 25.388 1.00 56.56 206 LEU A N 1
ATOM 1619 C CA . LEU A 1 206 ? -16.228 -25.892 24.628 1.00 56.56 206 LEU A CA 1
ATOM 1620 C C . LEU A 1 206 ? -15.090 -26.580 25.402 1.00 56.56 206 LEU A C 1
ATOM 1622 O O . LEU A 1 206 ? -14.970 -27.801 25.358 1.00 56.56 206 LEU A O 1
ATOM 1626 N N . GLU A 1 207 ? -14.297 -25.825 26.162 1.00 57.16 207 GLU A N 1
ATOM 1627 C CA . GLU A 1 207 ? -13.228 -26.362 27.015 1.00 57.16 207 GLU A CA 1
ATOM 1628 C C . GLU A 1 207 ? -13.791 -27.171 28.200 1.00 57.16 207 GLU A C 1
ATOM 1630 O O . GLU A 1 207 ? -13.281 -28.242 28.530 1.00 57.16 207 GLU A O 1
ATOM 1635 N N . LYS A 1 208 ? -14.923 -26.737 28.775 1.00 54.34 208 LYS A N 1
ATOM 1636 C CA . LYS A 1 208 ? -15.655 -27.510 29.796 1.00 54.34 208 LYS A CA 1
ATOM 1637 C C . LYS A 1 208 ? -16.302 -28.781 29.238 1.00 54.34 208 LYS A C 1
ATOM 1639 O O . LYS A 1 208 ? -16.297 -29.804 29.915 1.00 54.34 208 LYS A O 1
ATOM 1644 N N . GLU A 1 209 ? -16.831 -28.746 28.016 1.00 55.09 209 GLU A N 1
ATOM 1645 C CA . GLU A 1 209 ? -17.406 -29.927 27.353 1.00 55.09 209 GLU A CA 1
ATOM 1646 C C . GLU A 1 209 ? -16.352 -30.928 26.853 1.00 55.09 209 GLU A C 1
ATOM 1648 O O . GLU A 1 209 ? -16.668 -32.108 26.682 1.00 55.09 209 GLU A O 1
ATOM 1653 N N . SER A 1 210 ? -15.117 -30.478 26.612 1.00 52.75 210 SER A N 1
ATOM 1654 C CA . SER A 1 210 ? -13.968 -31.342 26.319 1.00 52.75 210 SER A CA 1
ATOM 1655 C C . SER A 1 210 ? -13.511 -32.077 27.579 1.00 52.75 210 SER A C 1
ATOM 1657 O O . SER A 1 210 ? -13.423 -33.300 27.582 1.00 52.75 210 SER A O 1
ATOM 1659 N N . HIS A 1 211 ? -13.324 -31.357 28.691 1.00 54.38 211 HIS A N 1
ATOM 1660 C CA . HIS A 1 211 ? -12.925 -31.967 29.963 1.00 54.38 211 HIS A CA 1
ATOM 1661 C C . HIS A 1 211 ? -13.980 -32.908 30.564 1.00 54.38 211 HIS A C 1
ATOM 1663 O O . HIS A 1 211 ? -13.627 -33.835 31.288 1.00 54.38 211 HIS A O 1
ATOM 1669 N N . ALA A 1 212 ? -15.266 -32.708 30.263 1.00 56.50 212 ALA A N 1
ATOM 1670 C CA . ALA A 1 212 ? -16.330 -33.625 30.675 1.00 56.50 212 ALA A CA 1
ATOM 1671 C C . ALA A 1 212 ? -16.385 -34.920 29.839 1.00 56.50 212 ALA A C 1
ATOM 1673 O O . ALA A 1 212 ? -16.955 -35.904 30.300 1.00 56.50 212 ALA A O 1
ATOM 1674 N N . ARG A 1 213 ? -15.808 -34.929 28.628 1.00 52.09 213 ARG A N 1
ATOM 1675 C CA . ARG A 1 213 ? -15.762 -36.105 27.741 1.00 52.09 213 ARG A CA 1
ATOM 1676 C C . ARG A 1 213 ? -14.548 -37.002 27.967 1.00 52.09 213 ARG A C 1
ATOM 1678 O O . ARG A 1 213 ? -14.662 -38.190 27.715 1.00 52.09 213 ARG A O 1
ATOM 1685 N N . ASP A 1 214 ? -13.445 -36.461 28.478 1.00 54.12 214 ASP A N 1
ATOM 1686 C CA . ASP A 1 214 ? -12.248 -37.252 28.815 1.00 54.12 214 ASP A CA 1
ATOM 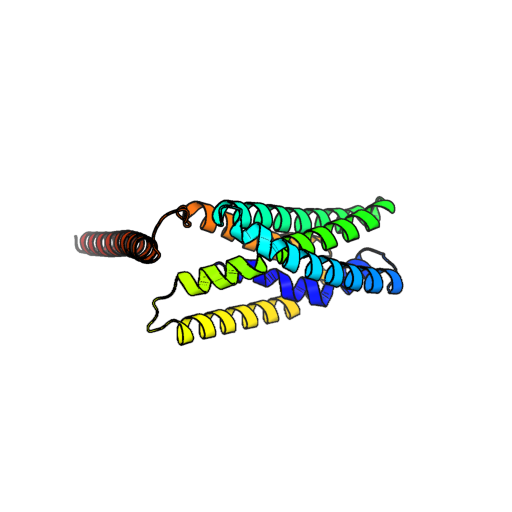1687 C C . ASP A 1 214 ? -12.326 -37.928 30.200 1.00 54.12 214 ASP A C 1
ATOM 1689 O O . ASP A 1 214 ? -11.499 -38.775 30.524 1.00 54.12 214 ASP A O 1
ATOM 1693 N N . ASN A 1 215 ? -13.314 -37.561 31.026 1.00 51.53 215 ASN A N 1
ATOM 1694 C CA . ASN A 1 215 ? -13.505 -38.075 32.391 1.00 51.53 215 ASN A CA 1
ATOM 1695 C C . ASN A 1 215 ? -14.628 -39.129 32.515 1.00 51.53 215 ASN A C 1
ATOM 1697 O O . ASN A 1 215 ? -15.048 -39.436 33.633 1.00 51.53 215 ASN A O 1
ATOM 1701 N N . ASN A 1 216 ? -15.130 -39.660 31.397 1.00 45.72 216 ASN A N 1
ATOM 1702 C CA . ASN A 1 216 ? -16.173 -40.689 31.345 1.00 45.72 216 ASN A CA 1
ATOM 1703 C C . ASN A 1 216 ? -15.827 -41.762 30.311 1.00 45.72 216 ASN A C 1
ATOM 1705 O O . ASN A 1 216 ? -16.215 -42.928 30.533 1.00 45.72 216 ASN A O 1
#

Organism: NCBI:txid2018661

Radius of gyration: 20.72 Å; Cα contacts (8 Å, |Δi|>4): 196; chains: 1; bounding box: 41×57×58 Å

Sequence (216 aa):
MTLHVTLSLWPMLYYSTEFLTRANISNETAELMSNVMLFVSSFSTLLGMFIVESLPRRFLLLSTAVVNVSSVLFFSLFAHFQYLWDPLKYGCIIALIIWGMSYSIALGPIAWFLTAELVPLDVRAAAVSLSLCINQLTALIFCFVTLPLYSAFGALVLIPLFVLPPVAIIVILFLQLPETRNREIVDIIRDLTSGAKRNTIKMSVLEKESHARDNN

Nearest PDB structures (foldseek):
  4zw9-assembly1_A  TM=8.852E-01  e=2.789E-06  Homo sapiens
  9j2n-assembly1_A  TM=8.519E-01  e=2.457E-05  Homo sapiens
  4ybq-assembly1_A  TM=8.702E-01  e=5.758E-05  Rattus norvegicus
  8y66-assembly1_A  TM=8.241E-01  e=8.814E-05  Homo sapiens
  6m20-assembly3_C  TM=8.011E-01  e=8.814E-05  Plasmodium falciparum

Mean predicted aligned error: 11.22 Å

Solvent-accessible surface area (backbone atoms only — not comparable to full-atom values): 11410 Å² total; per-residue (Å²): 118,58,60,65,62,56,37,56,49,60,37,49,64,75,39,39,37,58,56,34,35,74,41,77,38,54,62,73,57,19,49,52,48,44,52,49,31,54,53,51,16,55,54,28,32,61,56,14,59,62,48,58,77,76,46,61,63,69,60,49,42,52,51,27,50,52,51,29,43,50,20,54,51,51,25,30,50,28,49,60,49,34,86,80,40,77,74,33,43,59,51,30,53,52,22,50,36,52,26,38,29,31,35,32,32,34,47,49,64,50,34,56,52,51,58,59,70,75,39,60,80,96,52,32,71,63,54,51,51,51,52,47,50,55,45,52,53,51,24,51,52,46,38,68,50,47,58,62,46,37,71,76,63,35,46,64,48,52,42,70,69,57,37,49,59,42,51,54,48,52,55,48,46,67,76,69,55,74,84,74,78,94,61,58,73,68,55,56,53,49,49,54,51,50,54,49,48,53,51,54,51,52,50,57,49,53,54,52,58,50,59,59,61,78,74,112

Foldseek 3Di:
DLLLLCLVVLLCLVCQLVLLVLLVHDSVVSVVLSVVLVVLLVVLLVVLVVVCVVDFLLCLQLVLLVLLLVLLVQLLVLSVCCVPDVVSSVSNSVSSSSNSSSCNNRSPPSSLVVLQLQDDPVCSVVVSVVVVVVSVVSSVVCNVPVVVVCVPPNSNVSCVSNNVSSVVVSVVCVVPPDRPPPDDSVVVNVVVVVVVVVVVVVVVVVVVVVVVVVVD

pLDDT: mean 74.56, std 13.35, range [40.28, 92.56]

Secondary structure (DSSP, 8-state):
-GGGGGTTHHHHHHTHHHHHHHTT--HHHHHHHHHHHHHHHHHHHHHHHHHHHHS-HHHHHHHHHHHHHHHHHHHHHHHHHTTT-TTHHHHHHHHHHHHHHHIIIIIHHHHHHHHHHTS-GGGHHHHHHHHHHHHHHHHHHHHHHHHHHHHHHGGGGHHHHHTHHHHHHHHHHHHH----TT--HHHHHHHHHHHHHHHHHHHHHHHHHHHTTTT-